Protein AF-A0A1X7JE06-F1 (afdb_monomer)

Organism: NCBI:txid1610489

Secondary structure (DSSP, 8-state):
---EEEEEEETTEEEEEEE-TT-S-EEEEEESSHHHHHHHHTTTSS-SS-SEEEEEE-TT--HHHHHHHHHHHHHTT--GGGEEEEEHHHHHHHHHTS--EEEE----PPPPPSSSPPPPP----EEEEETTTEEEEE-HHHHHHHHHHS--S--S---PPPPSS------THHHHHHHHHHHHHHHHHHHHHHHH--

Radius of gyration: 23.94 Å; Cα contacts (8 Å, |Δi|>4): 335; chains: 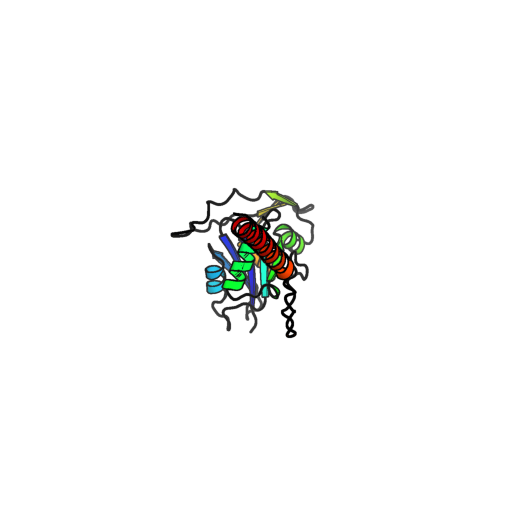1; bounding box: 38×41×89 Å

Solvent-accessible surface area (backbone atoms only — not comparable to full-atom values): 11202 Å² total; per-residue (Å²): 113,76,28,37,38,22,33,21,50,52,78,40,22,30,12,22,11,36,31,43,86,86,72,56,66,39,72,66,46,74,25,68,45,63,58,58,45,43,57,63,57,25,62,95,51,83,49,70,47,50,69,34,36,36,42,29,32,56,90,81,63,51,72,68,56,54,52,46,54,53,49,44,39,40,75,56,57,34,57,61,55,37,40,37,30,43,35,55,52,59,41,53,14,57,61,72,72,46,74,45,40,83,72,51,76,72,77,85,48,73,80,78,52,92,73,72,80,65,71,81,47,57,92,62,49,44,34,31,34,32,91,85,79,40,74,49,74,40,49,35,31,53,54,12,27,41,39,64,76,46,70,78,88,76,48,84,48,87,47,77,72,87,62,94,63,82,75,78,76,77,63,76,64,57,62,60,55,53,52,52,52,50,53,52,51,52,52,50,51,53,53,52,52,54,65,73,75,107

Nearest PDB structures (foldseek):
  3oby-assembly2_B  TM=6.243E-01  e=8.653E-01  Archaeoglobus fulgidus
  4cvn-assembly3_H  TM=4.860E-01  e=2.818E-01  Pyrococcus abyssi GE5
  6pza-assembly1_C  TM=4.025E-01  e=3.010E+00  Cricetus cricetus
  7dnz-assembly1_A  TM=3.007E-01  e=2.071E+00  Homo sapiens

Foldseek 3Di:
DAKEKEWEDDLQFTFIWIQAPVRAIDTQGTGRAPLVRLQSNCPPPPDSQHQAYEYEYAPPDDPVVVVVNLVRSVVSVYHNQRYFYHYLQRLVCLLVVFRKDFDDWDDRDDDADPDDDGPDRDWTWTWIQTPPPGIDTGTNNVSRRSCSVRPDPDGPDHDDDDDPDDDPPVPPPVPVVVVVVVVVVVVVCVVVVVVVVD

pLDDT: mean 84.38, std 13.88, range [49.19, 98.12]

Mean predicted aligned error: 11.31 Å

Structure (mmCIF, N/CA/C/O backbone):
data_AF-A0A1X7JE06-F1
#
_entry.id   AF-A0A1X7JE06-F1
#
loop_
_atom_site.group_PDB
_atom_site.id
_atom_site.type_symbol
_atom_site.label_atom_id
_atom_site.label_alt_id
_atom_site.l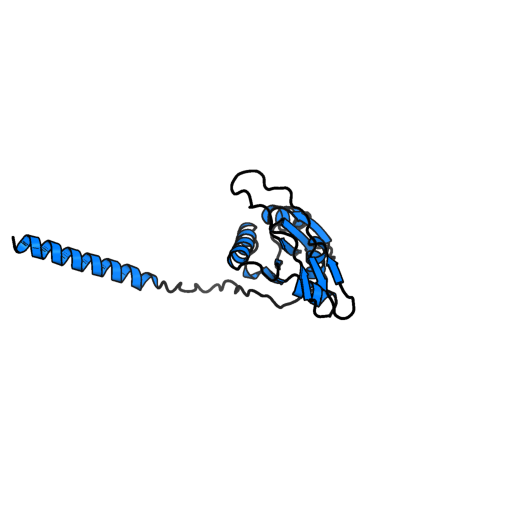abel_comp_id
_atom_site.label_asym_id
_atom_site.label_entity_id
_atom_site.label_seq_id
_atom_site.pdbx_PDB_ins_code
_atom_site.Cartn_x
_atom_site.Cartn_y
_atom_site.Cartn_z
_atom_site.occupancy
_atom_site.B_iso_or_equiv
_atom_site.auth_seq_id
_atom_site.auth_comp_id
_atom_site.auth_asym_id
_atom_site.auth_atom_id
_atom_site.pdbx_PDB_model_num
ATOM 1 N N . MET A 1 1 ? 16.851 -14.317 1.141 1.00 58.72 1 MET A N 1
ATOM 2 C CA . MET A 1 1 ? 15.526 -14.387 1.810 1.00 58.72 1 MET A CA 1
ATOM 3 C C . MET A 1 1 ? 14.544 -13.547 1.016 1.00 58.72 1 MET A C 1
ATOM 5 O O . MET A 1 1 ? 14.957 -12.557 0.429 1.00 58.72 1 MET A O 1
ATOM 9 N N . THR A 1 2 ? 13.282 -13.965 0.964 1.00 85.38 2 THR A N 1
ATOM 10 C CA . THR A 1 2 ? 12.225 -13.285 0.206 1.00 85.38 2 THR A CA 1
ATOM 11 C C . THR A 1 2 ? 11.589 -12.173 1.038 1.00 85.38 2 THR A C 1
ATOM 13 O O . THR A 1 2 ? 11.321 -12.402 2.218 1.00 85.38 2 THR A O 1
ATOM 16 N N . TRP A 1 3 ? 11.317 -11.006 0.452 1.00 94.75 3 TRP A N 1
ATOM 17 C CA . TRP A 1 3 ? 10.706 -9.869 1.159 1.00 94.75 3 TRP A CA 1
ATOM 18 C C . TRP A 1 3 ? 9.414 -9.406 0.480 1.00 94.75 3 TRP A C 1
ATOM 20 O O . TRP A 1 3 ? 9.216 -9.614 -0.719 1.00 94.75 3 TRP A O 1
ATOM 30 N N . THR A 1 4 ? 8.508 -8.808 1.257 1.00 96.38 4 THR A N 1
ATOM 31 C CA . THR A 1 4 ? 7.218 -8.291 0.771 1.00 96.38 4 THR A CA 1
ATOM 32 C C . THR A 1 4 ? 7.131 -6.787 0.986 1.00 96.38 4 THR A C 1
ATOM 34 O O . THR A 1 4 ? 7.514 -6.281 2.042 1.00 96.38 4 THR A O 1
ATOM 37 N N . LEU A 1 5 ? 6.602 -6.084 -0.013 1.00 97.75 5 LEU A N 1
ATOM 38 C CA . LEU A 1 5 ? 6.384 -4.640 0.003 1.00 97.75 5 LEU A CA 1
ATOM 39 C C . LEU A 1 5 ? 4.888 -4.334 0.130 1.00 97.75 5 LEU A C 1
ATOM 41 O O . LEU A 1 5 ? 4.086 -4.931 -0.580 1.00 97.75 5 LEU A O 1
ATOM 45 N N . ALA A 1 6 ? 4.510 -3.368 0.957 1.00 98.12 6 ALA A N 1
ATOM 46 C CA . ALA A 1 6 ? 3.183 -2.763 0.936 1.00 98.12 6 ALA A CA 1
ATOM 47 C C . ALA A 1 6 ? 3.295 -1.285 0.559 1.00 98.12 6 ALA A C 1
ATOM 49 O O . ALA A 1 6 ? 4.155 -0.572 1.077 1.00 98.12 6 ALA A O 1
ATOM 50 N N . LEU A 1 7 ? 2.431 -0.839 -0.350 1.00 97.75 7 LEU A N 1
ATOM 51 C CA . LEU A 1 7 ? 2.369 0.535 -0.834 1.00 97.75 7 LEU A CA 1
ATOM 52 C C . LEU A 1 7 ? 0.938 1.045 -0.767 1.00 97.75 7 LEU A C 1
ATOM 54 O O . LEU A 1 7 ? 0.083 0.548 -1.490 1.00 97.75 7 LEU A O 1
ATOM 58 N N . THR A 1 8 ? 0.704 2.078 0.027 1.00 95.69 8 THR A N 1
ATOM 59 C CA . THR A 1 8 ? -0.543 2.840 0.014 1.00 95.69 8 THR A CA 1
ATOM 60 C C . THR A 1 8 ? -0.414 3.981 -0.975 1.00 95.69 8 THR A C 1
ATOM 62 O O . THR A 1 8 ? 0.292 4.954 -0.710 1.00 95.69 8 THR A O 1
ATOM 65 N N . ALA A 1 9 ? -1.056 3.840 -2.129 1.00 91.56 9 ALA A N 1
ATOM 66 C CA . ALA A 1 9 ? -1.030 4.808 -3.208 1.00 91.56 9 ALA A CA 1
ATOM 67 C C . ALA A 1 9 ? -2.068 5.907 -2.973 1.00 91.56 9 ALA A C 1
ATOM 69 O O . ALA A 1 9 ? -3.265 5.633 -2.902 1.00 91.56 9 ALA A O 1
ATOM 70 N N . THR A 1 10 ? -1.601 7.151 -2.914 1.00 86.25 10 THR A N 1
ATOM 71 C CA . THR A 1 10 ? -2.449 8.340 -2.942 1.00 86.25 10 THR A CA 1
ATOM 72 C C . THR A 1 10 ? -2.041 9.242 -4.102 1.00 86.25 10 THR A C 1
ATOM 74 O O . THR A 1 10 ? -0.921 9.135 -4.626 1.00 86.25 10 THR A O 1
ATOM 77 N N . PRO A 1 11 ? -2.902 10.193 -4.485 1.00 77.38 11 PRO A N 1
ATOM 78 C CA . PRO A 1 11 ? -2.542 11.197 -5.475 1.00 77.38 11 PRO A CA 1
ATOM 79 C C . PRO A 1 11 ? -1.286 12.017 -5.085 1.00 77.38 11 PRO A C 1
ATOM 81 O O . PRO A 1 11 ? -0.594 12.544 -5.956 1.00 77.38 11 PRO A O 1
ATOM 84 N N . LEU A 1 12 ? -0.970 12.113 -3.785 1.00 81.44 12 LEU A N 1
ATOM 85 C CA . LEU A 1 12 ? 0.133 12.907 -3.224 1.00 81.44 12 LEU A CA 1
ATOM 86 C C . LEU A 1 12 ? 1.432 12.123 -2.997 1.00 81.44 12 LEU A C 1
ATOM 88 O O . LEU A 1 12 ? 2.459 12.727 -2.683 1.00 81.44 12 LEU A O 1
ATOM 92 N N . GLY A 1 13 ? 1.407 10.799 -3.126 1.00 88.31 13 GLY A N 1
ATOM 93 C CA . GLY A 1 13 ? 2.577 9.960 -2.907 1.00 88.31 13 GLY A CA 1
ATOM 94 C C . GLY A 1 13 ? 2.219 8.530 -2.528 1.00 88.31 13 GLY A C 1
ATOM 95 O O . GLY A 1 13 ? 1.101 8.065 -2.721 1.00 88.31 13 GLY A O 1
ATOM 96 N N . LEU A 1 14 ? 3.206 7.812 -2.006 1.00 92.69 14 LEU A N 1
ATOM 97 C CA . LEU A 1 14 ? 3.088 6.421 -1.606 1.00 92.69 14 LEU A CA 1
ATOM 98 C C . LEU A 1 14 ? 3.592 6.245 -0.181 1.00 92.69 14 LEU A C 1
ATOM 100 O O . LEU A 1 14 ? 4.780 6.442 0.079 1.00 92.69 14 LEU A O 1
ATOM 104 N N . GLY A 1 15 ? 2.705 5.835 0.722 1.00 96.00 15 GLY A N 1
ATOM 105 C CA . GLY A 1 15 ? 3.111 5.304 2.019 1.00 96.00 15 GLY A CA 1
ATOM 106 C C . GLY A 1 15 ? 3.657 3.899 1.837 1.00 96.00 15 GLY A C 1
ATOM 107 O O . GLY A 1 15 ? 3.044 3.103 1.134 1.00 96.00 15 GLY A O 1
ATOM 108 N N . ALA A 1 16 ? 4.806 3.595 2.424 1.00 97.56 16 ALA A N 1
ATOM 109 C CA . ALA A 1 16 ? 5.483 2.332 2.194 1.00 97.56 16 ALA A CA 1
ATOM 110 C C . ALA A 1 16 ? 5.889 1.651 3.500 1.00 97.56 16 ALA A C 1
ATOM 112 O O . ALA A 1 16 ? 6.371 2.283 4.447 1.00 97.56 16 ALA A O 1
ATOM 113 N N . ALA A 1 17 ? 5.710 0.337 3.506 1.00 98.00 17 ALA A N 1
ATOM 114 C CA . ALA A 1 17 ? 6.174 -0.557 4.548 1.00 98.00 17 ALA A CA 1
ATOM 115 C C . ALA A 1 17 ? 6.707 -1.843 3.918 1.00 98.00 17 ALA A C 1
ATOM 117 O O . ALA A 1 17 ? 6.31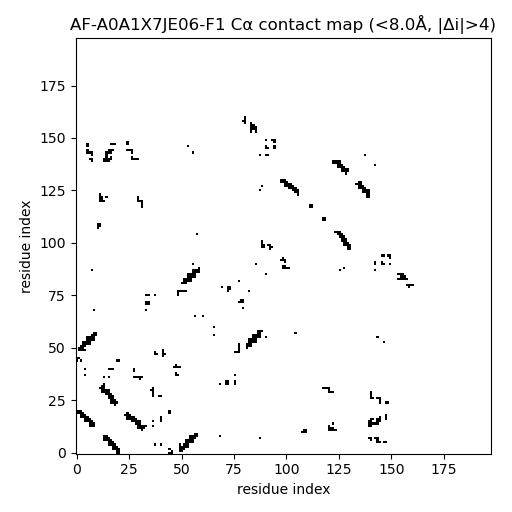1 -2.218 2.810 1.00 98.00 17 ALA A O 1
ATOM 118 N N . LYS A 1 18 ? 7.591 -2.542 4.622 1.00 97.19 18 LYS A N 1
ATOM 119 C CA . LYS A 1 18 ? 8.126 -3.827 4.175 1.00 97.19 18 LYS A CA 1
ATOM 120 C C . LYS A 1 18 ? 8.145 -4.851 5.292 1.00 97.19 18 LYS A C 1
ATOM 122 O O . LYS A 1 18 ? 8.187 -4.503 6.465 1.00 97.19 18 LYS A O 1
ATOM 127 N N . ILE A 1 19 ? 8.181 -6.118 4.904 1.00 96.31 19 ILE A N 1
ATOM 128 C CA . ILE A 1 19 ? 8.537 -7.236 5.773 1.00 96.31 19 ILE A CA 1
ATOM 129 C C . ILE A 1 19 ? 9.642 -8.029 5.072 1.00 96.31 19 ILE A C 1
ATOM 131 O O . ILE A 1 19 ? 9.426 -8.641 4.023 1.00 96.31 19 ILE A O 1
ATOM 135 N N . GLY A 1 20 ? 10.851 -7.924 5.618 1.00 92.25 20 GLY A N 1
ATOM 136 C CA . GLY A 1 20 ? 12.064 -8.546 5.091 1.00 92.25 20 GLY A CA 1
ATOM 137 C C . GLY A 1 20 ? 12.530 -9.738 5.920 1.00 92.25 20 GLY A C 1
ATOM 138 O O . GLY A 1 20 ? 11.752 -10.360 6.646 1.00 92.25 20 GLY A O 1
ATOM 139 N N . ALA A 1 21 ? 13.832 -10.017 5.865 1.00 83.50 21 ALA A N 1
ATOM 140 C CA . ALA A 1 21 ? 14.476 -11.117 6.594 1.00 83.50 21 ALA A CA 1
ATOM 141 C C . ALA A 1 21 ? 14.217 -11.120 8.116 1.00 83.50 21 ALA A C 1
ATOM 143 O O . ALA A 1 21 ? 14.174 -12.182 8.737 1.00 83.50 21 ALA A O 1
ATOM 144 N N . ALA A 1 22 ? 14.030 -9.941 8.717 1.00 82.38 22 ALA A N 1
ATOM 145 C CA . ALA A 1 22 ? 13.738 -9.799 10.142 1.00 82.38 22 ALA A CA 1
ATOM 146 C C . ALA A 1 22 ? 12.351 -10.338 10.541 1.00 82.38 22 ALA A C 1
ATOM 148 O O . ALA A 1 22 ? 12.106 -10.558 11.725 1.00 82.38 22 ALA A O 1
ATOM 149 N N . GLY A 1 23 ? 11.441 -10.533 9.579 1.00 88.88 23 GLY A N 1
ATOM 150 C CA . GLY A 1 23 ? 10.092 -11.055 9.814 1.00 88.88 23 GLY A CA 1
ATOM 151 C C . GLY A 1 23 ? 9.125 -10.082 10.498 1.00 88.88 23 GLY A C 1
ATOM 152 O O . GLY A 1 23 ? 7.973 -10.439 10.718 1.00 88.88 23 GLY A O 1
ATOM 153 N N . THR A 1 24 ? 9.560 -8.859 10.804 1.00 93.25 24 THR A N 1
ATOM 154 C CA . THR A 1 24 ? 8.725 -7.818 11.415 1.00 93.25 24 THR A CA 1
ATOM 155 C C . THR A 1 24 ? 8.401 -6.742 10.378 1.00 93.25 24 THR A C 1
ATOM 157 O O . THR A 1 24 ? 9.332 -6.238 9.746 1.00 93.25 24 THR A O 1
ATOM 160 N N . PRO A 1 25 ? 7.121 -6.365 10.198 1.00 96.25 25 PRO A N 1
ATOM 161 C CA . PRO A 1 25 ? 6.750 -5.227 9.366 1.00 96.25 25 PRO A CA 1
ATOM 162 C C . PRO A 1 25 ? 7.347 -3.911 9.872 1.00 96.25 25 PRO A C 1
ATOM 164 O O . PRO A 1 25 ? 7.184 -3.551 11.041 1.00 96.25 25 PRO A O 1
ATOM 167 N N . GLU A 1 26 ? 7.983 -3.155 8.983 1.00 96.50 26 GLU A N 1
ATOM 168 C CA . GLU A 1 26 ? 8.551 -1.841 9.281 1.00 96.50 26 GLU A CA 1
ATOM 169 C C . GLU A 1 26 ? 8.156 -0.798 8.236 1.00 96.50 26 GLU A C 1
ATOM 171 O O . GLU A 1 26 ? 8.014 -1.095 7.049 1.00 96.50 26 GLU A O 1
ATOM 176 N N . ILE A 1 27 ? 7.968 0.440 8.692 1.00 97.44 27 ILE A N 1
ATOM 177 C CA . ILE A 1 27 ? 7.678 1.581 7.825 1.00 97.44 27 ILE A CA 1
ATOM 178 C C . ILE A 1 27 ? 8.977 2.028 7.166 1.00 97.44 27 ILE A C 1
ATOM 180 O O . ILE A 1 27 ? 9.966 2.287 7.849 1.00 97.44 27 ILE A O 1
ATOM 184 N N . THR A 1 28 ? 8.955 2.167 5.844 1.00 95.81 28 THR A N 1
ATOM 185 C CA . THR A 1 28 ? 10.121 2.614 5.071 1.00 95.81 28 THR A CA 1
ATOM 186 C C . THR A 1 28 ? 10.040 4.096 4.721 1.00 95.81 28 THR A C 1
ATOM 188 O O . THR A 1 28 ? 11.073 4.749 4.587 1.00 95.81 28 THR A O 1
ATOM 191 N N . GLY A 1 29 ? 8.832 4.660 4.625 1.00 95.31 29 GLY A N 1
ATOM 192 C CA . GLY A 1 29 ? 8.623 6.101 4.493 1.00 95.31 29 GLY A CA 1
ATOM 193 C C . GLY A 1 29 ? 7.460 6.476 3.579 1.00 95.31 29 GLY A C 1
ATOM 194 O O . GLY A 1 29 ? 6.633 5.641 3.221 1.00 95.31 29 GLY A O 1
ATOM 195 N N . PHE A 1 30 ? 7.410 7.756 3.208 1.00 94.44 30 PHE A N 1
ATOM 196 C CA . PHE A 1 30 ? 6.443 8.310 2.261 1.00 94.44 30 PHE A CA 1
ATOM 197 C C . PHE A 1 30 ? 7.186 8.867 1.041 1.00 94.44 30 PHE A C 1
ATOM 199 O O . PHE A 1 30 ? 8.122 9.658 1.182 1.00 94.44 30 PHE A O 1
ATOM 206 N N . PHE A 1 31 ?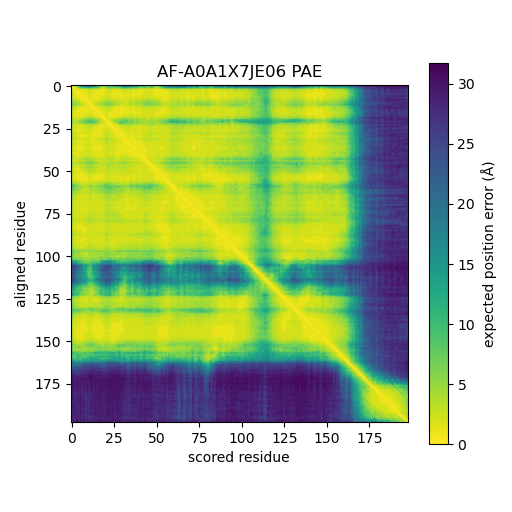 6.812 8.427 -0.159 1.00 92.75 31 PHE A N 1
ATOM 207 C CA . PHE A 1 31 ? 7.605 8.630 -1.372 1.00 92.75 31 PHE A CA 1
ATOM 208 C C . PHE A 1 31 ? 6.788 9.243 -2.511 1.00 92.75 31 PHE A C 1
ATOM 210 O O . PHE A 1 31 ? 5.607 8.950 -2.636 1.00 92.75 31 PHE A O 1
ATOM 217 N N . PRO A 1 32 ? 7.400 10.044 -3.399 1.00 88.81 32 PRO A N 1
ATOM 218 C CA . PRO A 1 32 ? 6.686 10.625 -4.537 1.00 88.81 32 PRO A CA 1
ATOM 219 C C . PRO A 1 32 ? 6.427 9.613 -5.668 1.00 88.81 32 PRO A C 1
ATOM 221 O O . PRO A 1 32 ? 5.553 9.824 -6.505 1.00 88.81 32 PRO A O 1
ATOM 224 N N . GLU A 1 33 ? 7.214 8.533 -5.741 1.00 90.12 33 GLU A N 1
ATOM 225 C CA . GLU A 1 33 ? 7.241 7.619 -6.887 1.00 90.12 33 GLU A CA 1
ATOM 226 C C . GLU A 1 33 ? 7.530 6.177 -6.462 1.00 90.12 33 GLU A C 1
ATOM 228 O O . GLU A 1 33 ? 8.275 5.933 -5.505 1.00 90.12 33 GLU A O 1
ATOM 233 N N . VAL A 1 34 ? 6.986 5.222 -7.226 1.00 92.56 34 VAL A N 1
ATOM 234 C CA . VAL A 1 34 ? 7.132 3.779 -6.982 1.00 92.56 34 VAL A CA 1
ATOM 235 C C . VAL A 1 34 ? 8.600 3.353 -7.042 1.00 92.56 34 VAL A C 1
ATOM 237 O O . VAL A 1 34 ? 9.051 2.654 -6.140 1.00 92.56 34 VAL A O 1
ATOM 240 N N . ASP A 1 35 ? 9.380 3.814 -8.030 1.00 91.88 35 ASP A N 1
ATOM 241 C CA . ASP A 1 35 ? 10.813 3.471 -8.136 1.00 91.88 35 ASP A CA 1
ATOM 242 C C . ASP A 1 35 ? 11.590 3.838 -6.865 1.00 91.88 35 ASP A C 1
ATOM 244 O O . ASP A 1 35 ? 12.383 3.035 -6.361 1.00 91.88 35 ASP A O 1
ATOM 248 N N . ARG A 1 36 ? 11.342 5.038 -6.321 1.00 92.06 36 ARG A N 1
ATOM 249 C CA . ARG A 1 36 ? 12.000 5.507 -5.098 1.00 92.06 36 ARG A CA 1
ATOM 250 C C . ARG A 1 36 ? 11.546 4.696 -3.885 1.00 92.06 36 ARG A C 1
ATOM 252 O O . ARG A 1 36 ? 12.406 4.320 -3.089 1.00 92.06 36 ARG A O 1
ATOM 259 N N . ALA A 1 37 ? 10.252 4.391 -3.778 1.00 95.19 37 ALA A N 1
ATOM 260 C CA . ALA A 1 37 ? 9.717 3.553 -2.708 1.00 95.19 37 ALA A CA 1
ATOM 261 C C . ALA A 1 37 ? 10.327 2.144 -2.723 1.00 95.19 37 ALA A C 1
ATOM 263 O O . ALA A 1 37 ? 10.799 1.668 -1.692 1.00 95.19 37 ALA A O 1
ATOM 264 N N . VAL A 1 38 ? 10.390 1.503 -3.895 1.00 95.50 38 VAL A N 1
ATOM 265 C CA . VAL A 1 38 ? 10.990 0.171 -4.074 1.00 95.50 38 VAL A CA 1
ATOM 266 C C . VAL A 1 38 ? 12.485 0.208 -3.773 1.00 95.50 38 VAL A C 1
ATOM 268 O O . VAL A 1 38 ? 12.973 -0.625 -3.015 1.00 95.50 38 VAL A O 1
ATOM 271 N N . ARG A 1 39 ? 13.219 1.190 -4.318 1.00 94.00 39 ARG A N 1
ATOM 272 C CA . ARG A 1 39 ? 14.669 1.323 -4.103 1.00 94.00 39 ARG A CA 1
ATOM 273 C C . ARG A 1 39 ? 15.012 1.429 -2.619 1.00 94.00 39 ARG A C 1
ATOM 275 O 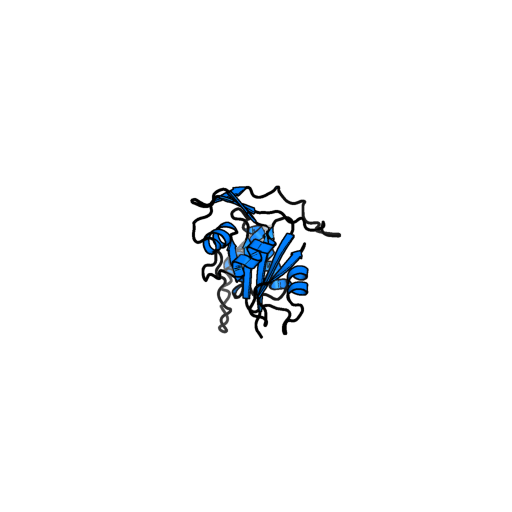O . ARG A 1 39 ? 15.851 0.666 -2.156 1.00 94.00 39 ARG A O 1
ATOM 282 N N . LEU A 1 40 ? 14.365 2.342 -1.898 1.00 94.94 40 LEU A N 1
ATOM 283 C CA . LEU A 1 40 ? 14.664 2.579 -0.484 1.00 94.94 40 LEU A CA 1
ATOM 284 C C . LEU A 1 40 ? 14.155 1.438 0.404 1.00 94.94 40 LEU A C 1
ATOM 286 O O . LEU A 1 40 ? 14.841 1.036 1.333 1.00 94.94 40 LEU A O 1
ATOM 290 N N . SER A 1 41 ? 13.009 0.836 0.076 1.00 95.88 41 SER A N 1
ATOM 291 C CA . SER A 1 41 ? 12.513 -0.327 0.826 1.00 95.88 41 SER A CA 1
ATOM 292 C C . SER A 1 41 ? 13.392 -1.568 0.630 1.00 95.88 41 SER A C 1
ATOM 294 O O . SER A 1 41 ? 13.529 -2.381 1.538 1.00 95.88 41 SER A O 1
ATOM 296 N N . SER A 1 42 ? 14.047 -1.716 -0.523 1.00 94.38 42 SER A N 1
ATOM 297 C CA . SER A 1 42 ? 14.940 -2.855 -0.769 1.00 94.38 42 SER A CA 1
ATOM 298 C C . SER A 1 42 ? 16.266 -2.804 0.001 1.00 94.38 42 SER A C 1
ATOM 300 O O . SER A 1 42 ? 17.026 -3.769 -0.039 1.00 94.38 42 SER A O 1
ATOM 302 N N . GLU A 1 43 ? 16.576 -1.704 0.697 1.00 92.19 43 GLU A N 1
ATOM 303 C CA . GLU A 1 43 ? 17.814 -1.598 1.472 1.00 92.19 43 GLU A CA 1
ATOM 304 C C . GLU A 1 43 ? 17.898 -2.703 2.537 1.00 92.19 43 GLU A C 1
ATOM 306 O O . GLU A 1 43 ? 16.971 -2.917 3.320 1.00 92.19 43 GLU A O 1
ATOM 311 N N . GLY A 1 44 ? 19.020 -3.429 2.545 1.00 88.12 44 GLY A N 1
ATOM 312 C CA . GLY A 1 44 ? 19.249 -4.575 3.431 1.00 88.12 44 GLY A CA 1
ATOM 313 C C . GLY A 1 44 ? 18.706 -5.915 2.920 1.00 88.12 44 GLY A C 1
ATOM 314 O O . GLY A 1 44 ? 18.999 -6.940 3.533 1.00 88.12 44 GLY A O 1
ATOM 315 N N . GLU A 1 45 ? 17.977 -5.939 1.801 1.00 91.56 45 GLU A N 1
ATOM 316 C CA . GLU A 1 45 ? 17.479 -7.172 1.185 1.00 91.56 45 GLU A CA 1
ATOM 317 C C . GLU A 1 45 ? 18.439 -7.716 0.118 1.00 91.56 45 GLU A C 1
ATOM 319 O O . GLU A 1 45 ? 19.243 -6.996 -0.472 1.00 91.56 45 GLU A O 1
ATOM 324 N N . GLU A 1 46 ? 18.336 -9.017 -0.156 1.00 87.56 46 GLU A N 1
ATOM 325 C CA . GLU A 1 46 ? 19.181 -9.705 -1.141 1.00 87.56 46 GLU A CA 1
ATOM 326 C C . GLU A 1 46 ? 18.863 -9.287 -2.586 1.00 87.56 46 GLU A C 1
ATOM 328 O O . GLU A 1 46 ? 19.763 -9.156 -3.414 1.00 87.56 46 GLU A O 1
ATOM 333 N N . ASN A 1 47 ? 17.581 -9.049 -2.880 1.00 88.56 47 ASN A N 1
ATOM 334 C CA . ASN A 1 47 ? 17.095 -8.665 -4.200 1.00 88.56 47 ASN A CA 1
ATOM 335 C C . ASN A 1 47 ? 16.356 -7.331 -4.138 1.00 88.56 47 ASN A C 1
ATOM 337 O O . ASN A 1 47 ? 15.550 -7.091 -3.240 1.00 88.56 47 ASN A O 1
ATOM 341 N N . ARG A 1 48 ? 16.554 -6.497 -5.166 1.00 89.12 48 ARG A N 1
ATOM 342 C CA . ARG A 1 48 ? 15.828 -5.227 -5.302 1.00 89.12 48 ARG A CA 1
ATOM 343 C C . ARG A 1 48 ? 14.323 -5.420 -5.499 1.00 89.12 48 ARG A C 1
ATOM 345 O O . ARG A 1 48 ? 13.549 -4.570 -5.079 1.00 89.12 48 ARG A O 1
ATOM 352 N N . ALA A 1 49 ? 13.915 -6.489 -6.176 1.00 90.62 49 ALA A N 1
ATOM 353 C CA . ALA A 1 49 ? 12.508 -6.780 -6.405 1.00 90.62 49 ALA A CA 1
ATOM 354 C C . ALA A 1 49 ? 11.948 -7.613 -5.239 1.00 90.62 49 ALA A C 1
ATOM 356 O O . ALA A 1 49 ? 12.553 -8.639 -4.913 1.00 90.62 49 ALA A O 1
ATOM 357 N N . PRO A 1 50 ? 10.819 -7.210 -4.629 1.00 93.25 50 PRO A N 1
ATOM 358 C CA . PRO A 1 50 ? 10.121 -8.038 -3.658 1.00 93.25 50 PRO A CA 1
ATOM 359 C C . PRO A 1 50 ? 9.494 -9.264 -4.326 1.00 93.25 50 PRO A C 1
ATOM 361 O O . PRO A 1 50 ? 9.133 -9.254 -5.508 1.00 93.25 50 PRO A O 1
ATOM 364 N N . ASP A 1 51 ? 9.290 -10.316 -3.542 1.00 92.44 51 ASP A N 1
ATOM 365 C CA . ASP A 1 51 ? 8.614 -11.529 -4.003 1.00 92.44 51 ASP A CA 1
ATOM 366 C C . ASP A 1 51 ? 7.104 -11.364 -4.090 1.00 92.44 51 ASP A C 1
ATOM 368 O O . ASP A 1 51 ? 6.453 -12.030 -4.898 1.00 92.44 51 ASP A O 1
ATOM 372 N N . ARG A 1 52 ? 6.560 -10.451 -3.285 1.00 93.56 52 ARG A N 1
ATOM 373 C CA . ARG A 1 52 ? 5.156 -10.058 -3.291 1.00 93.56 52 ARG A CA 1
ATOM 374 C C . ARG A 1 52 ? 5.039 -8.567 -3.015 1.00 93.56 52 ARG A C 1
ATOM 376 O O . ARG A 1 52 ? 5.789 -8.013 -2.212 1.00 93.56 52 ARG A O 1
ATOM 383 N N . ALA A 1 53 ? 4.071 -7.927 -3.651 1.00 96.31 53 ALA A N 1
ATOM 384 C CA . ALA A 1 53 ? 3.692 -6.560 -3.340 1.00 96.31 53 ALA A CA 1
ATOM 385 C C . ALA A 1 53 ? 2.200 -6.479 -3.016 1.00 96.31 53 ALA A C 1
ATOM 387 O O . ALA A 1 53 ? 1.385 -7.166 -3.630 1.00 96.31 53 ALA A O 1
ATOM 388 N N . VAL A 1 54 ? 1.843 -5.626 -2.065 1.00 97.81 54 VAL A N 1
ATOM 389 C CA . VAL A 1 54 ? 0.465 -5.241 -1.767 1.00 97.81 54 VAL A CA 1
ATOM 390 C C . VAL A 1 54 ? 0.315 -3.776 -2.153 1.00 97.81 54 VAL A C 1
ATOM 392 O O . VAL A 1 54 ? 0.956 -2.912 -1.563 1.00 97.81 54 VAL A O 1
ATOM 395 N N . LEU A 1 55 ? -0.499 -3.496 -3.164 1.00 97.44 55 LEU A N 1
ATOM 396 C CA . LEU A 1 55 ? -0.884 -2.148 -3.559 1.00 97.44 55 LEU A CA 1
ATOM 397 C C . LEU A 1 55 ? -2.228 -1.821 -2.900 1.00 97.44 55 LEU A C 1
ATOM 399 O O . LEU A 1 55 ? -3.256 -2.392 -3.264 1.00 97.44 55 LEU A O 1
ATOM 403 N N . ILE A 1 56 ? -2.206 -0.920 -1.927 1.00 96.69 56 ILE A N 1
ATOM 404 C CA . ILE A 1 56 ? -3.388 -0.373 -1.273 1.00 96.69 56 ILE A CA 1
ATOM 405 C C . ILE A 1 56 ? -3.800 0.889 -2.030 1.00 96.69 56 ILE A C 1
ATOM 407 O O . ILE A 1 56 ? -2.973 1.773 -2.256 1.00 96.69 56 ILE A O 1
ATOM 411 N N . VAL A 1 57 ? -5.058 0.957 -2.449 1.00 93.19 57 VAL A N 1
ATOM 412 C CA . VAL A 1 57 ? -5.614 2.084 -3.203 1.00 93.19 57 VAL A CA 1
ATOM 413 C C . VAL A 1 57 ? -6.805 2.708 -2.489 1.00 93.19 57 VAL A C 1
ATOM 415 O O . VAL A 1 57 ? -7.487 2.065 -1.688 1.00 93.19 57 VAL A O 1
ATOM 418 N N . GLU A 1 58 ? -7.082 3.959 -2.835 1.00 89.94 58 GLU A N 1
ATOM 419 C CA . GLU A 1 58 ? -8.317 4.626 -2.441 1.00 89.94 58 GLU A CA 1
ATOM 420 C C . GLU A 1 58 ? -9.532 3.932 -3.075 1.00 89.94 58 GLU A C 1
ATOM 422 O O . GLU A 1 58 ? -9.465 3.387 -4.182 1.00 89.94 58 GLU A O 1
ATOM 427 N N . THR A 1 59 ? -10.655 3.928 -2.359 1.00 84.06 59 THR A N 1
ATOM 428 C CA . THR A 1 59 ? -11.877 3.198 -2.745 1.00 84.06 59 THR A CA 1
ATOM 429 C C . THR A 1 59 ? -12.471 3.715 -4.061 1.00 84.06 59 THR A C 1
ATOM 431 O O . THR A 1 59 ? -13.089 2.959 -4.809 1.00 84.06 59 THR A O 1
ATOM 434 N N . ASP A 1 60 ? -12.276 4.995 -4.362 1.00 81.75 60 ASP A N 1
ATOM 435 C CA . ASP A 1 60 ? -12.767 5.698 -5.546 1.00 81.75 60 ASP A CA 1
ATOM 436 C C . ASP A 1 60 ? -11.678 5.950 -6.607 1.00 81.75 60 ASP A C 1
ATOM 438 O O . ASP A 1 60 ? -11.916 6.682 -7.576 1.00 81.75 60 ASP A O 1
ATOM 442 N N . LEU A 1 61 ? -10.513 5.296 -6.481 1.00 83.56 61 LEU A N 1
ATOM 443 C CA . LEU A 1 61 ? -9.424 5.407 -7.450 1.00 83.56 61 LEU A CA 1
ATOM 444 C C . LEU A 1 61 ? -9.912 5.053 -8.862 1.00 83.56 61 LEU A C 1
ATOM 446 O O . LEU A 1 61 ? -10.511 3.996 -9.107 1.00 83.56 61 LEU A O 1
ATOM 450 N N . LYS A 1 62 ? -9.615 5.908 -9.846 1.00 83.75 62 LYS A N 1
ATOM 451 C CA . LYS A 1 62 ? -10.097 5.680 -11.210 1.00 83.75 62 LYS A CA 1
ATOM 452 C C . LYS A 1 62 ? -9.339 4.505 -11.844 1.00 83.75 62 LYS A C 1
ATOM 454 O O . LYS A 1 62 ? -8.124 4.377 -11.681 1.00 83.75 62 LYS A O 1
ATOM 459 N N . PRO A 1 63 ? -9.984 3.698 -12.711 1.00 85.62 63 PRO A N 1
ATOM 460 C CA . PRO A 1 63 ? -9.335 2.540 -13.337 1.00 85.62 63 PRO A CA 1
ATOM 461 C C . PRO A 1 63 ? -8.057 2.857 -14.127 1.00 85.62 63 PRO A C 1
ATOM 463 O O . PRO A 1 63 ? -7.188 2.000 -14.279 1.00 85.62 63 PRO A O 1
ATOM 466 N N . HIS A 1 64 ? -7.940 4.071 -14.674 1.00 83.94 64 HIS A N 1
ATOM 467 C CA . HIS A 1 64 ? -6.739 4.489 -15.396 1.00 83.94 64 HIS A CA 1
ATOM 468 C C . HIS A 1 64 ? -5.552 4.754 -14.457 1.00 83.94 64 HIS A C 1
ATOM 470 O O . HIS A 1 64 ? -4.420 4.464 -14.832 1.00 83.94 64 HIS A O 1
ATOM 476 N N . GLU A 1 65 ? -5.807 5.240 -13.241 1.00 84.19 65 GLU A N 1
ATOM 477 C CA . GLU A 1 65 ? -4.790 5.475 -12.210 1.00 84.19 65 GLU A CA 1
ATOM 478 C C . GLU A 1 65 ? -4.308 4.143 -11.639 1.00 84.19 65 GLU A C 1
ATOM 480 O O . GLU A 1 65 ? -3.109 3.918 -11.518 1.00 84.19 65 GLU A O 1
ATOM 485 N N . LEU A 1 66 ? -5.220 3.193 -11.413 1.00 88.88 66 LEU A N 1
ATOM 486 C CA . LEU A 1 66 ? -4.843 1.831 -11.031 1.00 88.88 66 LEU A CA 1
ATOM 487 C C . LEU A 1 66 ? -3.923 1.184 -12.077 1.00 88.88 66 LEU A C 1
ATOM 489 O O . LEU A 1 66 ? -2.873 0.642 -11.735 1.00 88.88 66 LEU A O 1
ATOM 493 N N . LYS A 1 67 ? -4.276 1.278 -13.367 1.00 89.44 67 LYS A N 1
ATOM 494 C CA . LYS A 1 67 ? -3.414 0.794 -14.462 1.00 89.44 67 LYS A CA 1
ATOM 495 C C . LYS A 1 67 ? -2.051 1.478 -14.465 1.00 89.44 67 LYS A C 1
ATOM 497 O O . LYS A 1 67 ? -1.056 0.822 -14.761 1.00 89.44 67 LYS A O 1
ATOM 502 N N . TRP A 1 68 ? -2.011 2.769 -14.144 1.00 90.12 68 TRP A N 1
ATOM 503 C CA . TRP A 1 68 ? -0.770 3.519 -14.021 1.00 90.12 68 TRP A CA 1
ATOM 504 C C . TRP A 1 68 ? 0.112 2.962 -12.897 1.00 90.12 68 TRP A C 1
ATOM 506 O O . TRP A 1 68 ? 1.244 2.574 -13.172 1.00 90.12 68 TRP A O 1
ATOM 516 N N . TYR A 1 69 ? -0.401 2.824 -11.669 1.00 91.31 69 TYR A N 1
ATOM 517 C CA . TYR A 1 69 ? 0.374 2.266 -10.549 1.00 91.31 69 TYR A CA 1
ATOM 518 C C . TYR A 1 69 ? 0.846 0.832 -10.812 1.00 91.31 69 TYR A C 1
ATOM 520 O O . TYR A 1 69 ? 1.995 0.501 -10.524 1.00 91.31 69 TYR A O 1
ATOM 528 N N . LEU A 1 70 ? -0.000 -0.011 -11.410 1.00 92.69 70 LEU A N 1
ATOM 529 C CA . LEU A 1 70 ? 0.398 -1.360 -11.819 1.00 92.69 70 LEU A CA 1
ATOM 530 C C . LEU A 1 70 ? 1.513 -1.332 -12.877 1.00 92.69 70 LEU A C 1
ATOM 532 O O . LEU A 1 70 ? 2.444 -2.130 -12.807 1.00 92.69 70 LEU A O 1
ATOM 536 N N . GLY A 1 71 ? 1.452 -0.400 -13.832 1.00 91.50 71 GLY A N 1
ATOM 537 C CA . GLY A 1 71 ? 2.514 -0.186 -14.816 1.00 91.50 71 GLY A CA 1
ATOM 538 C C . GLY A 1 71 ? 3.834 0.245 -14.173 1.00 91.50 71 GLY A C 1
ATOM 539 O O . GLY A 1 71 ? 4.879 -0.321 -14.483 1.00 91.50 71 GLY A O 1
ATOM 540 N N . GLU A 1 72 ? 3.784 1.186 -13.232 1.00 92.69 72 GLU A N 1
ATOM 541 C CA . GLU A 1 72 ? 4.954 1.652 -12.477 1.00 92.69 72 GLU A CA 1
ATOM 542 C C . GLU A 1 72 ? 5.597 0.523 -11.656 1.00 92.69 72 GLU A C 1
ATOM 544 O O . GLU A 1 72 ? 6.821 0.407 -11.617 1.00 92.69 72 GLU A O 1
ATOM 549 N N . LEU A 1 73 ? 4.788 -0.354 -11.050 1.00 93.88 73 LEU A N 1
ATOM 550 C CA . LEU A 1 73 ? 5.275 -1.543 -10.340 1.00 93.88 73 LEU A CA 1
ATOM 551 C C . LEU A 1 73 ? 6.005 -2.512 -11.275 1.00 93.88 73 LEU A C 1
ATOM 553 O O . LEU A 1 73 ? 7.089 -2.988 -10.938 1.00 93.88 73 LEU A O 1
ATOM 557 N N . ILE A 1 74 ? 5.462 -2.751 -12.470 1.00 93.25 74 ILE A N 1
ATOM 558 C CA . ILE A 1 74 ? 6.103 -3.597 -13.486 1.00 93.25 74 ILE A CA 1
ATOM 559 C C . ILE A 1 74 ? 7.440 -2.992 -13.928 1.00 93.25 74 ILE A C 1
ATOM 561 O O . ILE A 1 74 ? 8.436 -3.711 -14.006 1.00 93.25 74 ILE A O 1
ATOM 565 N N . ILE A 1 75 ? 7.488 -1.678 -14.167 1.00 90.94 75 ILE A N 1
ATOM 566 C CA . ILE A 1 75 ? 8.727 -0.961 -14.514 1.00 90.94 75 ILE A CA 1
ATOM 567 C C . ILE A 1 75 ? 9.753 -1.061 -13.376 1.00 90.94 75 ILE A C 1
ATOM 569 O O . ILE A 1 75 ? 10.941 -1.249 -13.637 1.00 90.94 75 ILE A O 1
ATOM 573 N N . ALA A 1 76 ? 9.303 -1.011 -12.119 1.00 89.88 76 ALA A N 1
ATOM 574 C CA . ALA A 1 76 ? 10.144 -1.207 -10.939 1.00 89.88 76 ALA A CA 1
ATOM 575 C C . ALA A 1 76 ? 10.585 -2.672 -10.719 1.00 89.88 76 ALA A C 1
ATOM 577 O O . ALA A 1 76 ? 11.303 -2.959 -9.759 1.00 89.88 76 ALA A O 1
ATOM 578 N N . GLY A 1 77 ? 10.197 -3.594 -11.606 1.00 90.81 77 GLY A N 1
ATOM 579 C CA . GLY A 1 77 ? 10.604 -4.997 -11.578 1.00 90.81 77 GLY A CA 1
ATOM 580 C C . GLY A 1 77 ? 9.675 -5.915 -10.785 1.00 90.81 77 GLY A C 1
ATOM 581 O O . GLY A 1 77 ? 10.078 -7.032 -10.471 1.00 90.81 77 GLY A O 1
ATOM 582 N N . ILE A 1 78 ? 8.452 -5.474 -10.466 1.00 93.94 78 ILE A N 1
ATOM 583 C CA . ILE A 1 78 ? 7.438 -6.254 -9.744 1.00 93.94 78 ILE A CA 1
ATOM 584 C C . ILE A 1 78 ? 6.374 -6.737 -10.743 1.00 93.94 78 ILE A C 1
ATOM 586 O O . ILE A 1 78 ? 5.535 -5.948 -11.184 1.00 93.94 78 ILE A O 1
ATOM 590 N N . PRO A 1 79 ? 6.373 -8.027 -11.121 1.00 91.56 79 PRO A N 1
ATOM 591 C CA . PRO A 1 79 ? 5.379 -8.580 -12.033 1.00 91.56 79 PRO A CA 1
ATOM 592 C C . PRO A 1 79 ? 3.954 -8.442 -11.491 1.00 91.56 79 PRO A C 1
ATOM 594 O O . PRO A 1 79 ? 3.713 -8.694 -10.315 1.00 91.56 79 PRO A O 1
ATOM 597 N N . GLY A 1 80 ? 2.986 -8.147 -12.364 1.00 89.56 80 GLY A N 1
ATOM 598 C CA . GLY A 1 80 ? 1.590 -7.935 -11.957 1.00 89.56 80 GLY A CA 1
ATOM 599 C C . GLY A 1 80 ? 0.951 -9.110 -11.203 1.00 89.56 80 GLY A C 1
ATOM 600 O O . GLY A 1 80 ? 0.185 -8.879 -10.279 1.00 89.56 80 GLY A O 1
ATOM 601 N N . HIS A 1 81 ? 1.306 -10.361 -11.522 1.00 90.19 81 HIS A N 1
ATOM 602 C CA . HIS A 1 81 ? 0.804 -11.551 -10.808 1.00 90.19 81 HIS A CA 1
ATOM 603 C C . HIS A 1 81 ? 1.354 -11.690 -9.377 1.00 90.19 81 HIS A C 1
ATOM 605 O O . HIS A 1 81 ? 0.815 -12.452 -8.582 1.00 90.19 81 HIS A O 1
ATOM 611 N N . LYS A 1 82 ? 2.409 -10.940 -9.030 1.00 93.50 82 LYS A N 1
ATOM 612 C CA . LYS A 1 82 ? 2.949 -10.826 -7.667 1.00 93.50 82 LYS A CA 1
ATOM 613 C C . LYS A 1 82 ? 2.357 -9.641 -6.897 1.00 93.50 82 LYS A C 1
ATOM 615 O O . LYS A 1 82 ? 2.726 -9.428 -5.741 1.00 93.50 82 LYS A O 1
ATOM 620 N N . VAL A 1 83 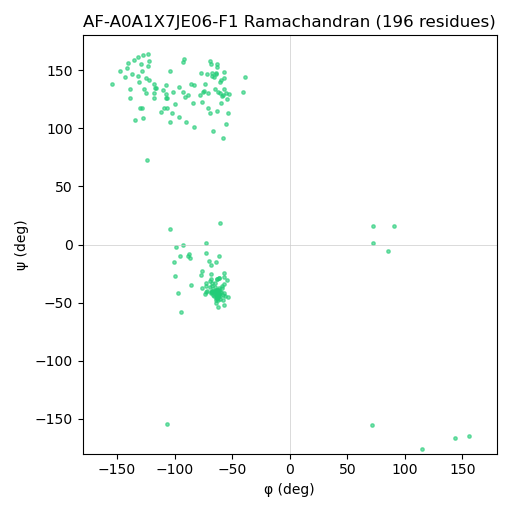? 1.467 -8.864 -7.522 1.00 95.50 83 VAL A N 1
ATOM 621 C CA . VAL A 1 83 ? 0.806 -7.708 -6.913 1.00 95.50 83 VAL A CA 1
ATOM 622 C C . VAL A 1 83 ? -0.597 -8.098 -6.462 1.00 95.50 83 VAL A C 1
ATOM 624 O O . VAL A 1 83 ? -1.447 -8.471 -7.266 1.00 95.50 83 VAL A O 1
ATOM 627 N N . GLN A 1 84 ? -0.852 -7.956 -5.170 1.00 96.38 84 GLN A N 1
ATOM 628 C CA . GLN A 1 84 ? -2.189 -7.974 -4.596 1.00 96.38 84 GLN A CA 1
ATOM 629 C C . GLN A 1 84 ? -2.711 -6.542 -4.515 1.00 96.38 84 GLN A C 1
ATOM 631 O O . GLN A 1 84 ? -2.011 -5.672 -4.004 1.00 96.38 84 GLN A O 1
ATOM 636 N N . VAL A 1 85 ? -3.935 -6.295 -4.975 1.00 96.12 85 VAL A N 1
ATOM 637 C CA . VAL A 1 85 ? -4.572 -4.975 -4.893 1.00 96.12 85 VAL A CA 1
ATOM 638 C C . VAL A 1 85 ? -5.659 -5.015 -3.824 1.00 96.12 85 VAL A C 1
ATOM 640 O O . VAL A 1 85 ? -6.527 -5.883 -3.882 1.00 96.12 85 VAL A O 1
ATOM 643 N N . ARG A 1 86 ? -5.615 -4.094 -2.862 1.00 95.81 86 ARG A N 1
ATOM 644 C CA . ARG A 1 86 ? -6.599 -3.950 -1.771 1.00 95.81 86 ARG A CA 1
ATOM 645 C C . ARG A 1 86 ? -7.033 -2.493 -1.647 1.00 95.81 86 ARG A C 1
ATOM 647 O O . ARG A 1 86 ? -6.308 -1.613 -2.105 1.00 95.81 86 ARG A O 1
ATOM 654 N N . THR A 1 87 ? -8.162 -2.216 -1.002 1.00 94.31 87 THR A N 1
ATOM 655 C CA . THR A 1 87 ? -8.513 -0.835 -0.606 1.00 94.31 87 THR A CA 1
ATOM 656 C C . THR A 1 87 ? -8.030 -0.486 0.801 1.00 94.31 87 THR A C 1
ATOM 658 O O . THR A 1 87 ? -7.813 -1.378 1.626 1.00 94.31 87 THR A O 1
ATOM 661 N N . ASP A 1 88 ? -7.912 0.811 1.112 1.00 93.19 88 ASP A N 1
ATOM 662 C CA . ASP A 1 88 ? -7.662 1.267 2.493 1.00 93.19 88 ASP A CA 1
ATOM 663 C C . ASP A 1 88 ? -8.706 0.694 3.460 1.00 93.19 88 ASP A C 1
ATOM 665 O O . ASP A 1 88 ? -8.373 0.181 4.527 1.00 93.19 88 ASP A O 1
ATOM 669 N N . VAL A 1 89 ? -9.980 0.742 3.058 1.00 93.94 89 VAL A N 1
ATOM 670 C CA . VAL A 1 89 ? -11.114 0.283 3.865 1.00 93.94 89 VAL A CA 1
ATOM 671 C C . VAL A 1 89 ? -11.012 -1.215 4.137 1.00 93.94 89 VAL A C 1
ATOM 673 O O . VAL A 1 89 ? -11.225 -1.634 5.270 1.00 93.94 89 VAL A O 1
ATOM 676 N N . GLU A 1 90 ? -10.640 -2.029 3.149 1.00 95.25 90 GLU A N 1
ATOM 677 C CA . GLU A 1 90 ? -10.425 -3.470 3.335 1.00 95.25 90 GLU A CA 1
ATOM 678 C C . GLU A 1 90 ? -9.285 -3.764 4.310 1.00 95.25 90 GLU A C 1
ATOM 680 O O . GLU A 1 90 ? -9.411 -4.648 5.161 1.00 95.25 90 GLU A O 1
ATOM 685 N N . VAL A 1 91 ? -8.164 -3.049 4.195 1.00 96.62 91 VAL A N 1
ATOM 686 C CA . VAL A 1 91 ? -7.014 -3.228 5.092 1.00 96.62 91 VAL A CA 1
ATOM 687 C C . VAL A 1 91 ? -7.393 -2.863 6.520 1.00 96.62 91 VAL A C 1
ATOM 689 O O . VAL A 1 91 ? -7.200 -3.676 7.424 1.00 96.62 91 VAL A O 1
ATOM 692 N N . LEU A 1 92 ? -7.993 -1.691 6.711 1.00 96.31 92 LEU A N 1
ATOM 693 C CA . LEU A 1 92 ? -8.418 -1.200 8.019 1.00 96.31 92 LEU A CA 1
ATOM 694 C C . LEU A 1 92 ? -9.502 -2.087 8.638 1.00 96.31 92 LEU A C 1
ATOM 696 O O . LEU A 1 92 ? -9.438 -2.389 9.827 1.00 96.31 92 LEU A O 1
ATOM 700 N N . SER A 1 93 ? -10.440 -2.584 7.826 1.00 95.25 93 SER A N 1
ATOM 701 C CA . SER A 1 93 ? -11.466 -3.517 8.301 1.00 95.25 93 SER A CA 1
ATOM 702 C C . SER A 1 93 ? -10.865 -4.844 8.761 1.00 95.25 93 SER A C 1
ATOM 704 O O . SER A 1 93 ? -11.263 -5.403 9.779 1.00 95.25 93 SER A O 1
ATOM 706 N N . THR A 1 94 ? -9.870 -5.347 8.024 1.00 95.50 94 THR A N 1
ATOM 707 C CA . THR A 1 94 ? -9.170 -6.590 8.382 1.00 95.50 94 THR A CA 1
ATOM 708 C C . THR A 1 94 ? -8.354 -6.416 9.662 1.00 95.50 94 THR A C 1
ATOM 710 O O . THR A 1 94 ? -8.322 -7.323 10.491 1.00 95.50 94 THR A O 1
ATOM 713 N N . ALA A 1 95 ? -7.695 -5.267 9.824 1.00 95.25 95 ALA A N 1
ATOM 714 C CA . ALA A 1 95 ? -6.853 -4.978 10.979 1.00 95.25 95 ALA A CA 1
ATOM 715 C C . ALA A 1 95 ? -7.654 -4.863 12.282 1.00 95.25 95 ALA A C 1
ATOM 717 O O . ALA A 1 95 ? -7.263 -5.422 13.304 1.00 95.25 95 ALA A O 1
ATOM 718 N N . GLU A 1 96 ? -8.794 -4.174 12.239 1.00 94.19 96 GLU A N 1
ATOM 719 C CA . GLU A 1 96 ? -9.639 -3.951 13.419 1.00 94.19 96 GLU A CA 1
ATOM 720 C C . GLU A 1 96 ? -10.662 -5.082 13.636 1.00 94.19 96 GLU A C 1
ATOM 722 O O . GLU A 1 96 ? -11.290 -5.154 14.687 1.00 94.19 96 GLU A O 1
ATOM 727 N N . GLY A 1 97 ? -10.819 -5.995 12.668 1.00 94.00 97 GLY A N 1
ATOM 728 C CA . GLY A 1 97 ? -11.763 -7.115 12.749 1.00 94.00 97 GLY A CA 1
ATOM 729 C C . GLY A 1 97 ? -13.233 -6.706 12.601 1.00 94.00 97 GLY A C 1
ATOM 730 O O . GLY A 1 97 ? -14.126 -7.489 12.926 1.00 94.00 97 GLY A O 1
ATOM 731 N N . GLU A 1 98 ? -13.492 -5.497 12.105 1.00 94.00 98 GLU A N 1
ATOM 732 C CA . GLU A 1 98 ? -14.822 -4.916 11.928 1.00 94.00 98 GLU A CA 1
ATOM 733 C C . GLU A 1 98 ? -14.898 -4.116 10.628 1.00 94.00 98 GLU A C 1
ATOM 735 O O . GLU A 1 98 ? -13.909 -3.552 10.178 1.00 94.00 98 GLU A O 1
ATOM 740 N N . GLN A 1 99 ? -16.087 -4.017 10.030 1.00 93.62 99 GLN A N 1
ATOM 741 C CA . GLN A 1 99 ? -16.262 -3.290 8.774 1.00 93.62 99 GLN A CA 1
ATOM 742 C C . GLN A 1 99 ? -16.078 -1.776 8.968 1.00 93.62 99 GLN A C 1
ATOM 744 O O . GLN A 1 99 ? -16.918 -1.116 9.581 1.00 93.62 99 GLN A O 1
ATOM 749 N N . ALA A 1 100 ? -15.023 -1.219 8.380 1.00 93.38 100 ALA A N 1
ATOM 750 C CA . ALA A 1 100 ? -14.798 0.216 8.299 1.00 93.38 100 ALA A CA 1
ATOM 751 C C . ALA A 1 100 ? -15.692 0.852 7.222 1.00 93.38 100 ALA A C 1
ATOM 753 O O . ALA A 1 100 ? -15.973 0.252 6.179 1.00 93.38 100 ALA A O 1
ATOM 754 N N . THR A 1 101 ? -16.108 2.094 7.458 1.00 92.81 101 THR A N 1
ATOM 755 C CA . THR A 1 101 ? -16.754 2.956 6.459 1.00 92.81 101 THR A CA 1
ATOM 756 C C . THR A 1 101 ? -15.893 4.188 6.233 1.00 92.81 101 THR A C 1
ATOM 758 O O . THR A 1 101 ? -15.490 4.844 7.191 1.00 92.81 101 THR A O 1
ATOM 761 N N . LEU A 1 102 ? -15.607 4.506 4.972 1.00 91.06 102 LEU A N 1
ATOM 762 C CA . LEU A 1 102 ? -14.875 5.714 4.604 1.00 91.06 102 LEU A CA 1
ATOM 763 C C . LEU A 1 102 ? -15.659 6.967 5.019 1.00 91.06 102 LEU A C 1
ATOM 765 O O . LEU A 1 102 ? -16.846 7.074 4.707 1.00 91.06 102 LEU A O 1
ATOM 769 N N . VAL A 1 103 ? -14.989 7.907 5.687 1.00 87.00 103 VAL A N 1
ATOM 770 C CA . VAL A 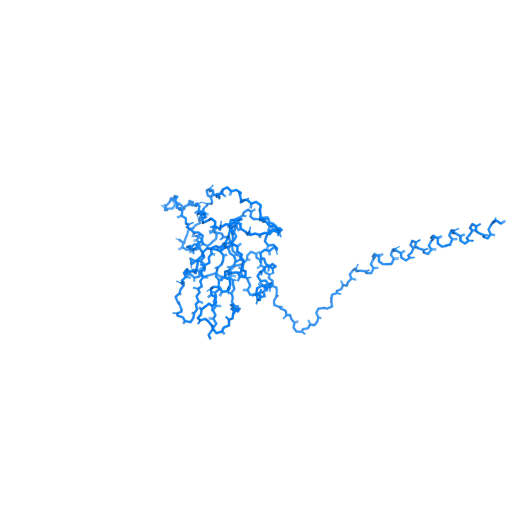1 103 ? -15.555 9.228 5.999 1.00 87.00 103 VAL A CA 1
ATOM 771 C C . VAL A 1 103 ? -15.137 10.228 4.930 1.00 87.00 103 VAL A C 1
ATOM 773 O O . VAL A 1 103 ? -15.984 10.812 4.260 1.00 87.00 103 VAL A O 1
ATOM 776 N N . GLU A 1 104 ? -13.829 10.394 4.748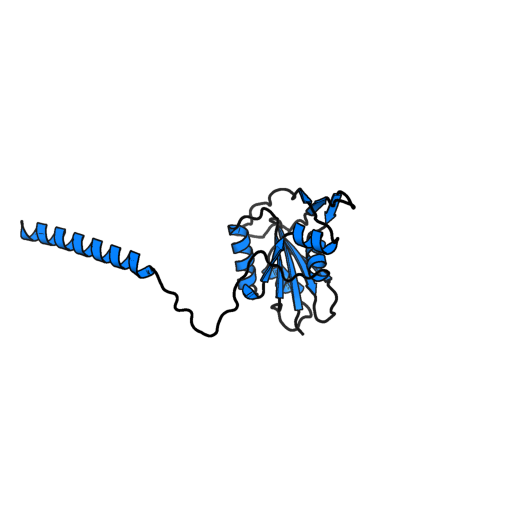 1.00 78.81 104 GLU A N 1
ATOM 777 C CA . GLU A 1 104 ? -13.265 11.381 3.835 1.00 78.81 104 GLU A CA 1
ATOM 778 C C . GLU A 1 104 ? -11.872 10.942 3.373 1.00 78.81 104 GLU A C 1
ATOM 780 O O . GLU A 1 104 ? -11.056 10.467 4.172 1.00 78.81 104 GLU A O 1
ATOM 785 N N . TYR A 1 105 ? -11.604 11.135 2.080 1.00 71.62 105 TYR A N 1
ATOM 786 C CA . TYR A 1 105 ? -10.246 11.208 1.560 1.00 71.62 105 TYR A CA 1
ATOM 787 C C . TYR A 1 105 ? -9.832 12.681 1.461 1.00 71.62 105 TYR A C 1
ATOM 789 O O . TYR A 1 105 ? -10.623 13.505 0.998 1.00 71.62 105 TYR A O 1
ATOM 797 N N . PRO A 1 106 ? -8.613 13.043 1.888 1.00 65.06 106 PRO A N 1
ATOM 798 C CA . PRO A 1 106 ? -8.127 14.409 1.750 1.00 65.06 106 PRO A CA 1
ATOM 799 C C . PRO A 1 106 ? -7.998 14.837 0.276 1.00 65.06 106 PRO A C 1
ATOM 801 O O . PRO A 1 106 ? -7.848 14.018 -0.625 1.00 65.06 106 PRO A O 1
ATOM 804 N N . VAL A 1 107 ? -8.070 16.158 0.081 1.00 63.03 107 VAL A N 1
ATOM 805 C CA . VAL A 1 107 ? -8.165 16.924 -1.181 1.00 63.03 107 VAL A CA 1
ATOM 806 C C . VAL A 1 107 ? -7.322 16.380 -2.351 1.00 63.03 107 VAL A C 1
ATOM 808 O O . VAL A 1 107 ? -6.182 15.961 -2.159 1.00 63.03 107 VAL A O 1
ATOM 811 N N . GLU A 1 108 ? -7.864 16.494 -3.578 1.00 59.00 108 GLU A N 1
ATOM 812 C CA . GLU A 1 108 ? -7.194 16.180 -4.854 1.00 59.00 108 GLU A CA 1
ATOM 813 C C . GLU A 1 108 ? -5.726 16.644 -4.888 1.00 59.00 108 GLU A C 1
ATOM 815 O O . GLU A 1 108 ? -5.412 17.805 -4.604 1.00 59.00 108 GLU A O 1
ATOM 820 N N . ALA A 1 109 ? -4.819 15.753 -5.301 1.00 57.62 109 ALA A N 1
ATOM 821 C CA . ALA A 1 109 ? -3.414 16.116 -5.448 1.00 57.62 109 ALA A CA 1
ATOM 822 C C . ALA A 1 109 ? -3.176 17.202 -6.504 1.00 57.62 109 ALA A C 1
ATOM 824 O O . ALA A 1 109 ? -3.879 17.275 -7.518 1.00 57.62 109 ALA A O 1
ATOM 825 N N . PRO A 1 110 ? -2.093 17.988 -6.347 1.00 56.78 110 PRO A N 1
ATOM 826 C CA . PRO A 1 110 ? -1.552 18.766 -7.442 1.00 56.78 110 PRO A CA 1
ATOM 827 C C . PRO A 1 110 ? -1.194 17.837 -8.608 1.00 56.78 110 PRO A C 1
ATOM 829 O O . PRO A 1 110 ? -0.709 16.721 -8.425 1.00 56.78 110 PRO A O 1
ATOM 832 N N . LYS A 1 111 ? -1.417 18.314 -9.837 1.00 56.56 111 LYS A N 1
ATOM 833 C CA . LYS A 1 111 ? -1.079 17.560 -11.049 1.00 56.56 111 LYS A CA 1
ATOM 834 C C . LYS A 1 111 ? 0.394 17.147 -11.017 1.00 56.56 111 LYS A C 1
ATOM 836 O O . LYS A 1 111 ? 1.266 18.007 -10.902 1.00 56.56 111 LYS A O 1
ATOM 841 N N . LYS A 1 112 ? 0.653 15.843 -11.174 1.00 58.16 112 LYS A N 1
ATOM 842 C CA . LYS A 1 112 ? 2.004 15.290 -11.316 1.00 58.16 112 LYS A CA 1
ATOM 843 C C . LYS A 1 112 ? 2.729 16.022 -12.447 1.00 58.16 112 LYS A C 1
ATOM 845 O O . LYS A 1 112 ? 2.195 16.155 -13.554 1.00 58.16 112 LYS A O 1
ATOM 850 N N . ASN A 1 113 ? 3.937 16.508 -12.179 1.00 57.03 113 ASN A N 1
ATOM 851 C CA . ASN A 1 113 ? 4.727 17.173 -13.206 1.00 57.03 113 ASN A CA 1
ATOM 852 C C . ASN A 1 113 ? 5.210 16.111 -14.199 1.00 57.03 113 ASN A C 1
ATOM 854 O O . ASN A 1 113 ? 5.963 15.215 -13.829 1.00 57.03 113 ASN A O 1
ATOM 858 N N . PHE A 1 114 ? 4.793 16.201 -15.465 1.00 54.59 114 PHE A N 1
ATOM 859 C CA . PHE A 1 114 ? 5.317 15.328 -16.527 1.00 54.59 114 PHE A CA 1
ATOM 860 C C . PHE A 1 114 ? 6.787 15.635 -16.853 1.00 54.59 114 PHE A C 1
ATOM 862 O O . PHE A 1 114 ? 7.513 14.764 -17.322 1.00 54.59 114 PHE A O 1
ATOM 869 N N . PHE A 1 115 ? 7.227 16.867 -16.581 1.00 51.59 115 PHE A N 1
ATOM 870 C CA . PHE A 1 115 ? 8.601 17.327 -16.751 1.00 51.59 115 PHE A CA 1
ATOM 871 C C . PHE A 1 115 ? 8.990 18.197 -15.547 1.00 51.59 115 PHE A C 1
ATOM 873 O O . PHE A 1 115 ? 8.288 19.160 -15.243 1.00 51.59 115 PHE A O 1
ATOM 880 N N . GLY A 1 116 ? 10.098 17.874 -14.874 1.00 60.00 116 GLY A N 1
ATOM 881 C CA . GLY A 1 116 ? 10.613 18.622 -13.718 1.00 60.00 116 GLY A CA 1
ATOM 882 C C . GLY A 1 116 ? 10.596 17.832 -12.406 1.00 60.00 116 GLY A C 1
ATOM 883 O O . GLY A 1 116 ? 10.274 16.647 -12.388 1.00 60.00 116 GLY A O 1
ATOM 884 N N . ALA A 1 117 ? 10.981 18.488 -11.307 1.00 62.06 117 ALA A N 1
ATOM 885 C CA . ALA A 1 117 ? 10.928 17.886 -9.978 1.00 62.06 117 ALA A CA 1
ATOM 886 C C . ALA A 1 117 ? 9.469 17.607 -9.585 1.00 62.06 117 ALA A C 1
ATOM 888 O O . ALA A 1 117 ? 8.594 18.462 -9.770 1.00 62.06 117 ALA A O 1
ATOM 889 N N . GLN A 1 118 ? 9.212 16.411 -9.054 1.00 67.44 118 GLN A N 1
ATOM 890 C CA . GLN A 1 118 ? 7.934 16.132 -8.410 1.00 67.44 118 GLN A CA 1
ATOM 891 C C . GLN A 1 118 ? 7.803 17.000 -7.154 1.00 67.44 118 GLN A C 1
ATOM 893 O O . GLN A 1 118 ? 8.819 17.247 -6.497 1.00 67.44 118 GLN A O 1
ATOM 898 N N . PRO A 1 119 ? 6.590 17.479 -6.826 1.00 68.50 119 PRO A N 1
ATOM 899 C CA . PRO A 1 119 ? 6.359 18.107 -5.535 1.00 68.50 119 PRO A CA 1
ATOM 900 C C . PRO A 1 119 ? 6.728 17.132 -4.414 1.00 68.50 119 PRO A C 1
ATOM 902 O O . PRO A 1 119 ? 6.600 15.913 -4.574 1.00 68.50 119 PRO A O 1
ATOM 905 N N . ASP A 1 120 ? 7.199 17.674 -3.291 1.00 73.50 120 ASP A N 1
ATOM 906 C CA . ASP A 1 120 ? 7.463 16.855 -2.114 1.00 73.50 120 ASP A CA 1
ATOM 907 C C . ASP A 1 120 ? 6.175 16.130 -1.709 1.00 73.50 120 ASP A C 1
ATOM 909 O O . ASP A 1 120 ? 5.099 16.742 -1.690 1.00 73.50 120 ASP A O 1
ATOM 913 N N . PRO A 1 121 ? 6.255 14.821 -1.430 1.00 76.69 121 PRO A N 1
ATOM 914 C CA . PRO A 1 121 ? 5.070 14.035 -1.167 1.00 76.69 121 PRO A CA 1
ATOM 915 C C . PRO A 1 121 ? 4.503 14.448 0.198 1.00 76.69 121 PRO A C 1
ATOM 917 O O . PRO A 1 121 ? 5.235 14.525 1.186 1.00 76.69 121 PRO A O 1
ATOM 920 N N . VAL A 1 122 ? 3.202 14.734 0.255 1.00 78.31 122 VAL A N 1
ATOM 921 C CA . VAL A 1 122 ? 2.531 15.183 1.484 1.00 78.31 122 VAL A CA 1
ATOM 922 C C . VAL A 1 122 ? 1.755 14.013 2.095 1.00 78.31 122 VAL A C 1
ATOM 924 O O . VAL A 1 122 ? 0.777 13.561 1.485 1.00 78.31 122 VAL A O 1
ATOM 927 N N . PRO A 1 123 ? 2.161 13.514 3.281 1.00 78.06 123 PRO A N 1
ATOM 928 C CA . PRO A 1 123 ? 1.405 12.497 3.995 1.00 78.06 123 PRO A CA 1
ATOM 929 C C . PRO A 1 123 ? -0.008 13.000 4.264 1.00 78.06 123 PRO A C 1
ATOM 931 O O . PRO A 1 123 ? -0.210 14.120 4.735 1.00 78.06 123 PRO A O 1
ATOM 934 N N . THR A 1 124 ? -0.984 12.185 3.892 1.00 81.25 124 THR A N 1
ATOM 935 C CA . THR A 1 124 ? -2.396 12.541 3.953 1.00 81.25 124 THR A CA 1
ATOM 936 C C . THR A 1 124 ? -3.170 11.388 4.563 1.00 81.25 124 THR A C 1
ATOM 938 O O . THR A 1 124 ? -3.315 10.357 3.900 1.00 81.25 124 THR A O 1
ATOM 941 N N . PRO A 1 125 ? -3.645 11.514 5.809 1.00 89.56 125 PRO A N 1
ATOM 942 C CA . PRO A 1 125 ? -4.257 10.393 6.491 1.00 89.56 125 PRO A CA 1
ATOM 943 C C . PRO A 1 125 ? -5.597 10.019 5.854 1.00 89.56 125 PRO A C 1
ATOM 945 O O . PRO A 1 125 ? -6.236 10.826 5.176 1.00 89.56 125 PRO A O 1
ATOM 948 N N . VAL A 1 126 ? -6.015 8.776 6.068 1.00 90.56 126 VAL A N 1
ATOM 949 C CA . VAL A 1 126 ? -7.360 8.300 5.738 1.00 90.56 126 VAL A CA 1
ATOM 950 C C . VAL A 1 126 ? -8.192 8.253 7.008 1.00 90.56 126 VAL A C 1
ATOM 952 O O . VAL A 1 126 ? -7.756 7.702 8.020 1.00 90.56 126 VAL A O 1
ATOM 955 N N . THR A 1 127 ? -9.398 8.813 6.947 1.00 92.25 127 THR A N 1
ATOM 956 C CA . THR A 1 127 ? -10.336 8.787 8.067 1.00 92.25 127 THR A CA 1
ATOM 957 C C . THR A 1 127 ? -11.477 7.824 7.772 1.00 92.25 127 THR A C 1
ATOM 959 O O . THR A 1 127 ? -12.160 7.915 6.747 1.00 92.25 127 THR A O 1
ATOM 962 N N . VAL A 1 128 ? -11.686 6.888 8.693 1.00 93.44 128 VAL A N 1
ATOM 963 C CA . VAL A 1 128 ? -12.739 5.875 8.627 1.00 93.44 128 VAL A CA 1
ATOM 964 C C . VAL A 1 128 ? -13.528 5.846 9.928 1.00 93.44 128 VAL A C 1
ATOM 966 O O . VAL A 1 128 ? -13.026 6.213 10.986 1.00 93.44 128 VAL A O 1
ATOM 969 N N . THR A 1 129 ? -14.766 5.376 9.859 1.00 95.31 129 THR A N 1
ATOM 970 C CA . THR A 1 129 ? -15.592 5.091 11.031 1.00 95.31 129 THR A CA 1
ATOM 971 C C . THR A 1 129 ? -15.776 3.591 11.185 1.00 95.31 129 THR A C 1
ATOM 973 O O . THR A 1 129 ? -16.131 2.902 10.226 1.00 95.31 129 THR A O 1
ATOM 976 N N . PHE A 1 130 ? -15.582 3.106 12.408 1.00 95.19 130 PHE A N 1
ATOM 977 C CA . PHE A 1 130 ? -15.903 1.745 12.823 1.00 95.19 130 PHE A CA 1
ATOM 978 C C . PHE A 1 130 ? -17.182 1.721 13.671 1.00 95.19 130 PHE A C 1
ATOM 980 O O . PHE A 1 130 ? -17.429 2.673 14.418 1.00 95.19 130 PHE A O 1
ATOM 987 N N . PRO A 1 131 ? -17.969 0.630 13.627 1.00 93.69 131 PRO A N 1
ATOM 988 C CA . PRO A 1 131 ? -19.179 0.489 14.433 1.00 93.69 131 PRO A CA 1
ATOM 989 C C . PRO A 1 131 ? -18.940 0.629 15.940 1.00 93.69 131 PRO A C 1
ATOM 991 O O . PRO A 1 131 ? -19.743 1.266 16.623 1.00 93.69 131 PRO A O 1
ATOM 994 N N . THR A 1 132 ? -17.859 0.045 16.468 1.00 93.69 132 THR A N 1
ATOM 995 C CA . THR A 1 132 ? -17.568 0.063 17.912 1.00 93.69 132 THR A CA 1
ATOM 996 C C . THR A 1 132 ? -16.584 1.156 18.313 1.00 93.69 132 THR A C 1
ATOM 998 O O . THR A 1 132 ? -16.782 1.818 19.332 1.00 93.69 132 THR A O 1
ATOM 1001 N N . ALA A 1 133 ? -15.529 1.358 17.522 1.00 89.44 133 ALA A N 1
ATOM 1002 C CA . ALA A 1 133 ? -14.428 2.251 17.872 1.00 89.44 133 ALA A CA 1
ATOM 1003 C C . ALA A 1 133 ? -14.653 3.714 17.449 1.00 89.44 133 ALA A C 1
ATOM 1005 O O . ALA A 1 133 ? -13.876 4.584 17.843 1.00 89.44 133 ALA A O 1
ATOM 1006 N N . GLY A 1 134 ? -15.711 3.989 16.680 1.00 92.94 134 GLY A N 1
ATOM 1007 C CA . GLY A 1 134 ? -16.011 5.319 16.162 1.00 92.94 134 GLY A CA 1
ATOM 1008 C C . GLY A 1 134 ? -15.043 5.755 15.061 1.00 92.94 134 GLY A C 1
ATOM 1009 O O . GLY A 1 134 ? -14.473 4.928 14.348 1.00 92.94 134 GLY A O 1
ATOM 1010 N N . GLU A 1 135 ? -14.899 7.067 14.896 1.00 95.19 135 GLU A N 1
ATOM 1011 C CA . GLU A 1 135 ? -14.033 7.666 13.881 1.00 95.19 135 GLU A CA 1
ATOM 1012 C C . GLU A 1 135 ? -12.552 7.560 14.274 1.00 95.19 135 GLU A C 1
ATOM 1014 O O . GLU A 1 135 ? -12.162 7.896 15.396 1.00 95.19 135 GLU A O 1
ATOM 1019 N N . LYS A 1 136 ? -11.720 7.103 13.338 1.00 94.12 136 LYS A N 1
ATOM 1020 C CA . LYS A 1 136 ? -10.266 7.000 13.476 1.00 94.12 136 LYS A CA 1
ATOM 1021 C C . LYS A 1 136 ? -9.579 7.481 12.202 1.00 94.12 136 LYS A C 1
ATOM 1023 O O . LYS A 1 136 ? -10.078 7.267 11.098 1.00 94.12 136 LYS A O 1
ATOM 1028 N N . SER A 1 137 ? -8.404 8.081 12.369 1.00 93.62 137 SER A N 1
ATOM 1029 C CA . SER A 1 137 ? -7.556 8.550 11.274 1.00 93.62 137 SER A CA 1
ATOM 1030 C C . SER A 1 137 ? -6.227 7.799 11.283 1.00 93.62 137 SER A C 1
ATOM 1032 O O . SER A 1 137 ? -5.637 7.617 12.349 1.00 93.62 137 SER A O 1
ATOM 1034 N N . TYR A 1 138 ? -5.778 7.349 10.112 1.00 93.81 138 TYR A N 1
ATOM 1035 C CA . TYR A 1 138 ? -4.558 6.558 9.944 1.00 93.81 138 TYR A CA 1
ATOM 10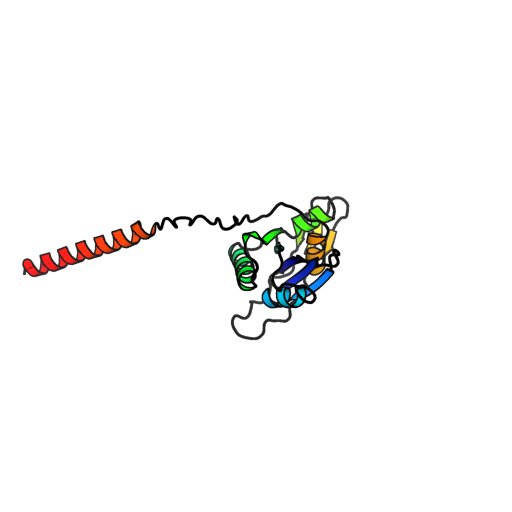36 C C . TYR A 1 138 ? -3.643 7.197 8.909 1.00 93.81 138 TYR A C 1
ATOM 1038 O O . TYR A 1 138 ? -4.080 7.523 7.802 1.00 93.81 138 TYR A O 1
ATOM 1046 N N . GLU A 1 139 ? -2.355 7.309 9.226 1.00 93.81 139 GLU A N 1
ATOM 1047 C CA . GLU A 1 139 ? -1.360 7.704 8.236 1.00 93.81 139 GLU A CA 1
ATOM 1048 C C . GLU A 1 139 ? -1.197 6.612 7.175 1.00 93.81 139 GLU A C 1
ATOM 1050 O O . GLU A 1 139 ? -1.279 5.413 7.447 1.00 93.81 139 GLU A O 1
ATOM 1055 N N . ARG A 1 140 ? -0.903 7.008 5.935 1.00 92.44 140 ARG A N 1
ATOM 1056 C CA . ARG A 1 140 ? -0.805 6.061 4.805 1.00 92.44 140 ARG A CA 1
ATOM 1057 C C . ARG A 1 140 ? 0.310 5.037 4.976 1.00 92.44 140 ARG A C 1
ATOM 1059 O O . ARG A 1 140 ? 0.201 3.916 4.480 1.00 92.44 140 ARG A O 1
ATOM 1066 N N . VAL A 1 141 ? 1.370 5.421 5.683 1.00 96.12 141 VAL A N 1
ATOM 1067 C CA . VAL A 1 141 ? 2.463 4.522 6.066 1.00 96.12 141 VAL A CA 1
ATOM 1068 C C . VAL A 1 141 ? 2.014 3.470 7.081 1.00 96.12 141 VAL A C 1
ATOM 1070 O O . VAL A 1 141 ? 2.422 2.315 6.972 1.00 96.12 141 VAL A O 1
ATOM 1073 N N . ASP A 1 142 ? 1.118 3.830 8.001 1.00 97.06 142 ASP A N 1
ATOM 1074 C CA . ASP A 1 142 ? 0.555 2.897 8.976 1.00 97.06 142 ASP A CA 1
ATOM 1075 C C . ASP A 1 142 ? -0.404 1.926 8.290 1.00 97.06 142 ASP A C 1
ATOM 1077 O O . ASP A 1 142 ? -0.339 0.730 8.547 1.00 97.06 142 ASP A O 1
ATOM 1081 N N . VAL A 1 143 ? -1.218 2.397 7.337 1.00 96.69 143 VAL A N 1
ATOM 1082 C CA . VAL A 1 143 ? -2.066 1.518 6.509 1.00 96.69 143 VAL A CA 1
ATOM 1083 C C . VAL A 1 143 ? -1.218 0.492 5.749 1.00 96.69 143 VAL A C 1
ATOM 1085 O O . VAL A 1 143 ? -1.549 -0.695 5.734 1.00 96.69 143 VAL A O 1
ATOM 1088 N N . ALA A 1 144 ? -0.085 0.912 5.171 1.00 97.56 144 ALA A N 1
ATOM 1089 C CA . ALA A 1 144 ? 0.830 -0.003 4.488 1.00 97.56 144 ALA A CA 1
ATOM 1090 C C . ALA A 1 144 ? 1.383 -1.059 5.456 1.00 97.56 144 ALA A C 1
ATOM 1092 O O . ALA A 1 144 ? 1.430 -2.245 5.129 1.00 97.56 144 ALA A O 1
ATOM 1093 N N . LYS A 1 145 ? 1.763 -0.646 6.668 1.00 98.12 145 LYS A N 1
ATOM 1094 C CA . LYS A 1 145 ? 2.248 -1.558 7.707 1.00 98.12 145 LYS A CA 1
ATOM 1095 C C . LYS A 1 145 ? 1.160 -2.542 8.154 1.00 98.12 145 LYS A C 1
ATOM 1097 O O . LYS A 1 145 ? 1.414 -3.745 8.186 1.00 98.12 145 LYS A O 1
ATOM 1102 N N . LEU A 1 146 ? -0.056 -2.059 8.408 1.00 98.00 146 LEU A N 1
ATOM 1103 C CA . LEU A 1 146 ? -1.210 -2.873 8.802 1.00 98.00 146 LEU A CA 1
ATOM 1104 C C . LEU A 1 146 ? -1.549 -3.933 7.747 1.00 98.00 146 LEU A C 1
ATOM 1106 O O . LEU A 1 146 ? -1.905 -5.056 8.097 1.00 98.00 146 LEU A O 1
ATOM 1110 N N . ALA A 1 147 ? -1.382 -3.627 6.458 1.00 97.56 147 ALA A N 1
ATOM 1111 C CA . ALA A 1 147 ? -1.585 -4.604 5.388 1.00 97.56 147 ALA A CA 1
ATOM 1112 C C . ALA A 1 147 ? -0.625 -5.807 5.476 1.00 97.56 147 ALA A C 1
ATOM 1114 O O . ALA A 1 147 ? -0.982 -6.903 5.033 1.00 97.56 147 ALA A O 1
ATOM 1115 N N . LEU A 1 148 ? 0.573 -5.608 6.036 1.00 97.19 148 LEU A N 1
ATOM 1116 C CA . LEU A 1 148 ? 1.564 -6.661 6.270 1.00 97.19 148 LEU A CA 1
ATOM 1117 C C . LEU A 1 148 ? 1.340 -7.384 7.603 1.00 97.19 148 LEU A C 1
ATOM 1119 O O . LEU A 1 148 ? 1.571 -8.587 7.681 1.00 97.19 148 LEU A O 1
ATOM 1123 N N . GLU A 1 149 ? 0.882 -6.671 8.634 1.00 97.31 149 GLU A N 1
ATOM 1124 C CA . GLU A 1 149 ? 0.528 -7.251 9.940 1.00 97.31 149 GLU A CA 1
ATOM 1125 C C . GLU A 1 149 ? -0.731 -8.134 9.851 1.00 97.31 149 GLU A C 1
ATOM 1127 O O . GLU A 1 149 ? -0.828 -9.152 10.536 1.00 97.31 149 GLU A O 1
ATOM 1132 N N . HIS A 1 150 ? -1.657 -7.790 8.951 1.00 96.25 150 HIS A N 1
ATOM 1133 C CA . HIS A 1 150 ? -2.930 -8.478 8.733 1.00 96.25 150 HIS A CA 1
ATOM 1134 C C . HIS A 1 150 ? -3.071 -8.930 7.263 1.00 96.25 150 HIS A C 1
ATOM 1136 O O . HIS A 1 150 ? -3.833 -8.337 6.477 1.00 96.25 150 HIS A O 1
ATOM 1142 N N . PRO A 1 151 ? -2.320 -9.973 6.851 1.00 93.12 151 PRO A N 1
ATOM 1143 C CA . PRO A 1 151 ? -2.302 -10.432 5.469 1.00 93.12 151 PRO A CA 1
ATOM 1144 C C . PRO A 1 151 ? -3.648 -11.041 5.057 1.00 93.12 151 PRO A C 1
ATOM 1146 O O . PRO A 1 151 ? -4.309 -11.731 5.830 1.00 93.12 151 PRO A O 1
ATOM 1149 N N . SER A 1 152 ? -4.021 -10.833 3.794 1.00 90.31 152 SER A N 1
ATOM 1150 C CA . SER A 1 152 ? -5.199 -11.444 3.165 1.00 90.31 152 SER A CA 1
ATOM 1151 C C . SER A 1 152 ? -4.812 -12.139 1.856 1.00 90.31 152 SER A C 1
ATOM 1153 O O . SER A 1 152 ? -3.740 -11.893 1.292 1.00 90.31 152 SER A O 1
ATOM 1155 N N . THR A 1 153 ? -5.686 -13.010 1.357 1.00 86.31 153 THR A N 1
ATOM 1156 C CA . THR A 1 153 ? -5.567 -13.634 0.026 1.00 86.31 153 THR A CA 1
ATOM 1157 C C . THR A 1 153 ? -6.458 -12.969 -1.021 1.00 86.31 153 THR A C 1
ATOM 1159 O O . THR A 1 153 ? -6.235 -13.163 -2.214 1.00 86.31 153 THR A O 1
ATOM 1162 N N . GLU A 1 154 ? -7.422 -12.153 -0.597 1.00 87.50 154 GLU A N 1
ATOM 1163 C CA . GLU A 1 154 ? -8.350 -11.468 -1.493 1.00 87.50 154 GLU A CA 1
ATOM 1164 C C . GLU A 1 154 ? -7.654 -10.316 -2.220 1.00 87.50 154 GLU A C 1
ATOM 1166 O O . GLU A 1 154 ? -6.849 -9.586 -1.639 1.00 87.50 154 GLU A O 1
ATOM 1171 N N . SER A 1 155 ? -7.941 -10.166 -3.509 1.00 88.06 155 SER A N 1
ATOM 1172 C CA . SER A 1 155 ? -7.377 -9.110 -4.343 1.00 88.06 155 SER A CA 1
ATOM 1173 C C . SER A 1 155 ? -8.462 -8.555 -5.249 1.00 88.06 155 SER A C 1
ATOM 1175 O O . SER A 1 155 ? -9.163 -9.323 -5.910 1.00 88.06 155 SER A O 1
ATOM 1177 N N . LEU A 1 156 ? -8.554 -7.230 -5.339 1.00 84.19 156 LEU A N 1
ATOM 1178 C CA . LEU A 1 156 ? -9.443 -6.537 -6.275 1.00 84.19 156 LEU A CA 1
ATOM 1179 C C . LEU A 1 156 ? -9.112 -6.850 -7.738 1.00 84.19 156 LEU A C 1
ATOM 1181 O O . LEU A 1 156 ? -9.978 -6.795 -8.610 1.00 84.19 156 LEU A O 1
ATOM 1185 N N . VAL A 1 157 ? -7.843 -7.154 -8.013 1.00 83.12 157 VAL A N 1
ATOM 1186 C CA . VAL A 1 157 ? -7.345 -7.486 -9.347 1.00 83.12 157 VAL A CA 1
ATOM 1187 C C . VAL A 1 157 ? -6.657 -8.839 -9.296 1.00 83.12 157 VAL A C 1
ATOM 1189 O O . VAL A 1 157 ? -5.781 -9.069 -8.464 1.00 83.12 157 VAL A O 1
ATOM 1192 N N . SER A 1 158 ? -7.022 -9.723 -10.221 1.00 80.12 158 SER A N 1
ATOM 1193 C CA . SER A 1 158 ? -6.314 -10.980 -10.446 1.00 80.12 158 SER A CA 1
ATOM 1194 C C . SER A 1 158 ? -5.567 -10.901 -11.772 1.00 80.12 158 SER A C 1
ATOM 1196 O O . SER A 1 158 ? -6.178 -10.728 -12.829 1.00 80.12 158 SER A O 1
ATOM 1198 N N . VAL A 1 159 ? -4.239 -10.992 -11.710 1.00 79.44 159 VAL A N 1
ATOM 1199 C CA . VAL A 1 159 ? -3.379 -11.135 -12.887 1.00 79.44 159 VAL A CA 1
ATOM 1200 C C . VAL A 1 159 ? -2.873 -12.576 -12.895 1.00 79.44 159 VAL A C 1
ATOM 1202 O O . VAL A 1 159 ? -2.197 -12.966 -11.943 1.00 79.44 159 VAL A O 1
ATOM 1205 N N . PRO A 1 160 ? -3.204 -13.383 -13.918 1.00 76.56 160 PRO A N 1
ATOM 1206 C CA . PRO A 1 160 ? -2.765 -14.770 -13.968 1.00 76.56 160 PRO A CA 1
ATOM 1207 C C . PRO A 1 160 ? -1.239 -14.853 -14.072 1.00 76.56 160 PRO A C 1
ATOM 1209 O O . PRO A 1 160 ? -0.599 -13.998 -14.695 1.00 76.56 160 PRO A O 1
ATOM 1212 N N . GLU A 1 161 ? -0.658 -15.896 -13.479 1.00 81.38 161 GLU A N 1
ATOM 1213 C CA . GLU A 1 161 ? 0.755 -16.201 -13.688 1.00 81.38 161 GLU A CA 1
ATOM 1214 C C . GLU A 1 161 ? 1.018 -16.481 -15.176 1.00 81.38 161 GLU A C 1
ATOM 1216 O O . GLU A 1 161 ? 0.192 -17.117 -15.845 1.00 81.38 161 GLU A O 1
ATOM 1221 N N . PRO A 1 162 ? 2.149 -16.002 -15.722 1.00 75.75 162 PRO A N 1
ATOM 1222 C CA . PRO A 1 162 ? 2.527 -16.316 -17.088 1.00 75.75 162 PRO A CA 1
ATOM 1223 C C . PRO A 1 162 ? 2.662 -17.833 -17.223 1.00 75.75 162 PRO A C 1
ATOM 1225 O O . PRO A 1 162 ? 3.427 -18.468 -16.505 1.00 75.75 162 PRO A O 1
ATOM 1228 N N . THR A 1 163 ? 1.889 -18.421 -18.130 1.00 67.75 163 THR A N 1
ATOM 1229 C CA . THR A 1 163 ? 2.005 -19.845 -18.443 1.00 67.75 163 THR A CA 1
ATOM 1230 C C . THR A 1 163 ? 3.142 -20.040 -19.446 1.00 67.75 163 THR A C 1
ATOM 1232 O O . THR A 1 163 ? 3.230 -19.294 -20.418 1.00 67.75 163 THR A O 1
ATOM 1235 N N . ASP A 1 164 ? 3.982 -21.061 -19.252 1.00 65.75 164 ASP A N 1
ATOM 1236 C CA . ASP A 1 164 ? 5.074 -21.406 -20.183 1.00 65.75 164 ASP A CA 1
ATOM 1237 C C . ASP A 1 164 ? 4.576 -21.838 -21.575 1.00 65.75 164 ASP A C 1
ATOM 1239 O O . ASP A 1 164 ? 5.339 -21.887 -22.542 1.00 65.75 164 ASP A O 1
ATOM 1243 N N . THR A 1 165 ? 3.285 -22.147 -21.710 1.00 57.22 165 THR A N 1
ATOM 1244 C CA . THR A 1 165 ? 2.645 -22.317 -23.014 1.00 57.22 165 THR A CA 1
ATOM 1245 C C . THR A 1 165 ? 2.394 -20.952 -23.649 1.00 57.22 165 THR A C 1
ATOM 1247 O O . THR A 1 165 ? 1.652 -20.158 -23.064 1.00 57.22 165 THR A O 1
ATOM 1250 N N . PRO A 1 166 ? 2.916 -20.690 -24.862 1.00 56.56 166 PRO A N 1
ATOM 1251 C CA . PRO A 1 166 ? 2.567 -19.497 -25.614 1.00 56.56 166 PRO A CA 1
ATOM 1252 C C . PRO A 1 166 ? 1.045 -19.426 -25.742 1.00 56.56 166 PRO A C 1
ATOM 1254 O O . PRO A 1 166 ? 0.432 -20.270 -26.395 1.00 56.56 166 PRO A O 1
ATOM 1257 N N . GLN A 1 167 ? 0.420 -18.433 -25.113 1.00 54.28 167 GLN A N 1
ATOM 1258 C CA . GLN A 1 167 ? -0.923 -18.050 -25.516 1.00 54.28 167 GLN A CA 1
ATOM 1259 C C . GLN A 1 167 ? -0.799 -17.557 -26.954 1.00 54.28 167 GLN A C 1
ATOM 1261 O O . GLN A 1 167 ? -0.126 -16.556 -27.212 1.00 54.28 167 GLN A O 1
ATOM 1266 N N . GLU A 1 168 ? -1.422 -18.264 -27.898 1.00 50.47 168 GLU A N 1
ATOM 1267 C CA . GLU A 1 168 ? -1.716 -17.673 -29.194 1.00 50.47 168 GLU A CA 1
ATOM 1268 C C . GLU A 1 168 ? -2.522 -16.406 -28.907 1.00 50.47 168 GLU A C 1
ATOM 1270 O O . GLU A 1 168 ? -3.696 -16.456 -28.537 1.00 50.47 168 GLU A O 1
ATOM 1275 N N . LEU A 1 169 ? -1.857 -15.254 -29.011 1.00 51.31 169 LEU A N 1
ATOM 1276 C CA . LEU A 1 169 ? -2.510 -13.964 -29.123 1.00 51.31 169 LEU A CA 1
ATOM 1277 C C . LEU A 1 169 ? -3.379 -14.083 -30.361 1.00 51.31 169 LEU A C 1
ATOM 1279 O O . LEU A 1 169 ? -2.866 -13.875 -31.454 1.00 51.31 169 LEU A O 1
ATOM 1283 N N . ASN A 1 170 ? -4.640 -14.488 -30.213 1.00 51.59 170 ASN A N 1
ATOM 1284 C CA . ASN A 1 170 ? -5.550 -14.594 -31.336 1.00 51.59 170 ASN A CA 1
ATOM 1285 C C . ASN A 1 170 ? -5.776 -13.160 -31.816 1.00 51.59 170 ASN A C 1
ATOM 1287 O O . ASN A 1 170 ? -6.504 -12.397 -31.168 1.00 51.59 170 ASN A O 1
ATOM 1291 N N . PRO A 1 171 ? -5.071 -12.700 -32.861 1.00 51.69 171 PRO A N 1
ATOM 1292 C CA . PRO A 1 171 ? -5.112 -11.314 -33.207 1.00 51.69 171 PRO A CA 1
ATOM 1293 C C . PRO A 1 171 ? -6.370 -11.184 -34.047 1.00 51.69 171 PRO A C 1
ATOM 1295 O O . PRO A 1 171 ? -6.349 -11.405 -35.257 1.00 51.69 171 PRO A O 1
ATOM 1298 N N . GLU A 1 172 ? -7.448 -10.681 -33.457 1.00 49.53 172 GLU A N 1
ATOM 1299 C CA . GLU A 1 172 ? -8.549 -10.088 -34.226 1.00 49.53 172 GLU A CA 1
ATOM 1300 C C . GLU A 1 172 ? -8.087 -8.860 -35.066 1.00 49.53 172 GLU A C 1
ATOM 1302 O O . GLU A 1 172 ? -8.892 -8.090 -35.582 1.00 49.53 172 GLU A O 1
ATOM 1307 N N . ARG A 1 173 ? -6.776 -8.687 -35.321 1.00 51.47 173 ARG A N 1
ATOM 1308 C CA . ARG A 1 173 ? -6.216 -7.859 -36.407 1.00 51.47 173 ARG A CA 1
ATOM 1309 C C . ARG A 1 173 ? -6.620 -8.332 -37.806 1.00 51.47 173 ARG A C 1
ATOM 1311 O O . ARG A 1 173 ? -6.385 -7.604 -38.773 1.00 51.47 173 ARG A O 1
ATOM 1318 N N . GLY A 1 174 ? -7.239 -9.504 -37.946 1.00 50.34 174 GLY A N 1
ATOM 1319 C CA . GLY A 1 174 ? -7.750 -9.981 -39.232 1.00 50.34 174 GLY A CA 1
ATOM 1320 C C . GLY A 1 174 ? -8.883 -9.115 -39.799 1.00 50.34 174 GLY A C 1
ATOM 1321 O O . GLY A 1 174 ? -8.927 -8.880 -41.006 1.00 50.34 174 GLY A O 1
ATOM 1322 N N . MET A 1 175 ? -9.775 -8.568 -38.964 1.00 55.28 175 MET A N 1
ATOM 1323 C CA . MET A 1 175 ? -10.975 -7.884 -39.472 1.00 55.28 175 MET A CA 1
ATOM 1324 C C . MET A 1 175 ? -10.690 -6.484 -40.036 1.00 55.28 175 MET A C 1
ATOM 1326 O O . MET A 1 175 ? -11.273 -6.114 -41.055 1.00 55.28 175 MET A O 1
ATOM 1330 N N . MET A 1 176 ? -9.778 -5.713 -39.432 1.00 56.62 176 MET A N 1
ATOM 1331 C CA . MET A 1 176 ? -9.437 -4.368 -39.927 1.00 56.62 176 MET A CA 1
ATOM 1332 C C . MET A 1 176 ? -8.584 -4.416 -41.200 1.00 56.62 176 MET A C 1
ATOM 1334 O O . MET A 1 176 ? -8.882 -3.702 -42.155 1.00 56.62 176 MET A O 1
ATOM 1338 N N . THR A 1 177 ? -7.589 -5.306 -41.266 1.00 60.22 177 THR A N 1
ATOM 1339 C CA . THR A 1 177 ? -6.711 -5.441 -42.442 1.00 60.22 177 THR A CA 1
ATOM 1340 C C . THR A 1 177 ? -7.479 -5.949 -43.667 1.00 60.22 177 THR A C 1
ATOM 1342 O O . THR A 1 177 ? -7.305 -5.429 -44.768 1.00 60.22 177 THR A O 1
ATOM 1345 N N . THR A 1 178 ? -8.400 -6.902 -43.473 1.00 63.69 178 THR A N 1
ATOM 1346 C CA . THR A 1 178 ? -9.232 -7.444 -44.563 1.00 63.69 178 THR A CA 1
ATOM 1347 C C . THR A 1 178 ? -10.207 -6.398 -45.105 1.00 63.69 178 THR A C 1
ATOM 1349 O O . THR A 1 178 ? -10.359 -6.267 -46.318 1.00 63.69 178 THR A O 1
ATOM 1352 N N . ARG A 1 179 ? -10.825 -5.589 -44.230 1.00 65.81 179 ARG A N 1
ATOM 1353 C CA . ARG A 1 179 ? -11.690 -4.473 -44.651 1.00 65.81 179 ARG A CA 1
ATOM 1354 C C . ARG A 1 179 ? -10.906 -3.396 -45.400 1.00 65.81 179 ARG A C 1
ATOM 1356 O O . ARG A 1 179 ? -11.393 -2.896 -46.408 1.00 65.81 179 ARG A O 1
ATOM 1363 N N . PHE A 1 180 ? -9.690 -3.078 -44.954 1.00 71.19 180 PHE A N 1
ATOM 1364 C CA . PHE A 1 180 ? -8.842 -2.082 -45.612 1.00 71.19 180 PHE A CA 1
ATOM 1365 C C . PHE A 1 180 ? -8.409 -2.529 -47.017 1.00 71.19 180 PHE A C 1
ATOM 1367 O O . PHE A 1 180 ? -8.519 -1.758 -47.969 1.00 71.19 180 PHE A O 1
ATOM 1374 N N . LEU A 1 181 ? -7.999 -3.793 -47.175 1.00 73.56 181 LEU A N 1
ATOM 1375 C CA . LEU A 1 181 ? -7.659 -4.372 -48.482 1.00 73.56 181 LEU A CA 1
ATOM 1376 C C . LEU A 1 181 ? -8.860 -4.409 -49.433 1.00 73.56 181 LEU A C 1
ATOM 1378 O O . LEU A 1 181 ? -8.714 -4.120 -50.619 1.00 73.56 181 LEU A O 1
ATOM 1382 N N . LEU A 1 182 ? -10.051 -4.714 -48.916 1.00 77.62 182 LEU A N 1
ATOM 1383 C CA . LEU A 1 182 ? -11.274 -4.759 -49.714 1.00 77.62 182 LEU A CA 1
ATOM 1384 C C . LEU A 1 182 ? -11.693 -3.363 -50.202 1.00 77.62 182 LEU A C 1
ATOM 1386 O O . LEU A 1 182 ? -12.044 -3.206 -51.370 1.00 77.62 182 LEU A O 1
ATOM 1390 N N . VAL A 1 183 ? -11.583 -2.336 -49.352 1.00 78.88 183 VAL A N 1
ATOM 1391 C CA . VAL A 1 183 ? -11.813 -0.935 -49.754 1.00 78.88 183 VAL A CA 1
ATOM 1392 C C . VAL A 1 183 ? -10.809 -0.501 -50.825 1.00 78.88 183 VAL A C 1
ATOM 1394 O O . VAL A 1 183 ? -11.204 0.109 -51.819 1.00 78.88 183 VAL A O 1
ATOM 1397 N N . LEU A 1 184 ? -9.531 -0.858 -50.669 1.00 81.00 184 LEU A N 1
ATOM 1398 C CA . LEU A 1 184 ? -8.492 -0.529 -51.646 1.00 81.00 184 LEU A CA 1
ATOM 1399 C C . LEU A 1 184 ? -8.749 -1.202 -53.006 1.00 81.00 184 LEU A C 1
ATOM 1401 O O . LEU A 1 184 ? -8.608 -0.565 -54.048 1.00 81.00 184 LEU A O 1
ATOM 1405 N N . ALA A 1 185 ? -9.173 -2.469 -53.001 1.00 83.88 185 ALA A N 1
ATOM 1406 C CA . ALA A 1 185 ? -9.498 -3.214 -54.215 1.00 83.88 185 ALA A CA 1
ATOM 1407 C C . ALA A 1 185 ? -10.706 -2.616 -54.955 1.00 83.88 185 ALA A C 1
ATOM 1409 O O . ALA A 1 185 ? -10.657 -2.454 -56.174 1.00 83.88 185 ALA A O 1
ATOM 1410 N N . ILE A 1 186 ? -11.763 -2.229 -54.232 1.00 84.50 186 ILE A N 1
ATOM 1411 C CA . ILE A 1 186 ? -12.931 -1.564 -54.831 1.00 84.50 186 ILE A CA 1
ATOM 1412 C C . ILE A 1 186 ? -12.526 -0.218 -55.438 1.00 84.50 186 ILE A C 1
ATOM 1414 O O . ILE A 1 186 ? -12.884 0.066 -56.579 1.00 84.50 186 ILE A O 1
ATOM 1418 N N . ALA A 1 187 ? -11.743 0.589 -54.718 1.00 82.44 187 ALA A N 1
ATOM 1419 C CA . ALA A 1 187 ? -11.263 1.871 -55.228 1.00 82.44 187 ALA A CA 1
ATOM 1420 C C . ALA A 1 187 ? -10.432 1.702 -56.513 1.00 82.44 187 ALA A C 1
ATOM 1422 O O . ALA A 1 187 ? -10.624 2.451 -57.470 1.00 82.44 187 ALA A O 1
ATOM 1423 N N . LEU A 1 188 ? -9.569 0.682 -56.575 1.00 85.69 188 LEU A N 1
ATOM 1424 C CA . LEU A 1 188 ? -8.777 0.370 -57.766 1.00 85.69 188 LEU A CA 1
ATOM 1425 C C . LEU A 1 188 ? -9.660 -0.028 -58.960 1.00 85.69 188 LEU A C 1
ATOM 1427 O O . LEU A 1 188 ? -9.426 0.443 -60.070 1.00 85.69 188 LEU A O 1
ATOM 1431 N N . ILE A 1 189 ? -10.688 -0.856 -58.740 1.00 86.50 189 ILE A N 1
ATOM 1432 C CA . ILE A 1 189 ? -11.638 -1.259 -59.790 1.00 86.50 189 ILE A CA 1
ATOM 1433 C C . ILE A 1 189 ? -12.388 -0.043 -60.337 1.00 86.50 189 ILE A C 1
ATOM 1435 O O . ILE A 1 189 ? -12.540 0.076 -61.549 1.00 86.50 189 ILE A O 1
ATOM 1439 N N . VAL A 1 190 ? -12.823 0.875 -59.470 1.00 82.56 190 VAL A N 1
ATOM 1440 C CA . VAL A 1 190 ? -13.505 2.105 -59.898 1.00 82.56 190 VAL A CA 1
ATOM 1441 C C . VAL A 1 190 ? -12.570 2.977 -60.737 1.00 82.56 190 VAL A C 1
ATOM 1443 O O . VAL A 1 190 ? -12.963 3.422 -61.811 1.00 82.56 190 VAL A O 1
ATOM 1446 N N . VAL A 1 191 ? -11.324 3.178 -60.299 1.00 79.50 191 VAL A N 1
ATOM 1447 C CA . VAL A 1 191 ? -10.338 3.971 -61.053 1.00 79.50 191 VAL A CA 1
ATOM 1448 C C . VAL A 1 191 ? -10.035 3.333 -62.409 1.00 79.50 191 VAL A C 1
ATOM 1450 O O . VAL A 1 191 ? -10.088 4.020 -63.425 1.00 79.50 191 VAL A O 1
ATOM 1453 N N . LEU A 1 192 ? -9.776 2.024 -62.454 1.00 80.75 192 LEU A N 1
ATOM 1454 C CA . LEU A 1 192 ? -9.521 1.311 -63.709 1.00 80.75 192 LEU A CA 1
ATOM 1455 C C . LEU A 1 192 ? -10.742 1.325 -64.633 1.00 80.75 192 LEU A C 1
ATOM 1457 O O . LEU A 1 192 ? -10.588 1.519 -65.835 1.00 80.75 192 LEU A O 1
ATOM 1461 N N . GLY A 1 193 ? -11.946 1.171 -64.079 1.00 77.06 193 GLY A N 1
ATOM 1462 C CA . GLY A 1 193 ? -13.197 1.248 -64.825 1.00 77.06 193 GLY A CA 1
ATOM 1463 C C . GLY A 1 193 ? -13.403 2.616 -65.469 1.00 77.06 193 GLY A C 1
ATOM 1464 O O . GLY A 1 193 ? -13.761 2.674 -66.637 1.00 77.06 193 GLY A O 1
ATOM 1465 N N . VAL A 1 194 ? -13.116 3.707 -64.752 1.00 75.38 194 VAL A N 1
ATOM 1466 C CA . VAL A 1 194 ? -13.201 5.075 -65.295 1.00 75.38 194 VAL A CA 1
ATOM 1467 C C . VAL A 1 194 ? -12.135 5.324 -66.364 1.00 75.38 194 VAL A C 1
ATOM 1469 O O . VAL A 1 194 ? -12.439 5.933 -67.383 1.00 75.38 194 VAL A O 1
ATOM 1472 N N . VAL A 1 195 ? -10.909 4.830 -66.172 1.00 72.25 195 VAL A N 1
ATOM 1473 C CA . VAL A 1 195 ? -9.814 4.991 -67.147 1.00 72.25 195 VAL A CA 1
ATOM 1474 C C . VAL A 1 195 ? -10.070 4.213 -68.442 1.00 72.25 195 VAL A C 1
ATOM 1476 O O . VAL A 1 195 ? -9.671 4.678 -69.499 1.00 72.25 195 VAL A O 1
ATOM 1479 N N . PHE A 1 196 ? -10.736 3.056 -68.382 1.00 66.38 196 PHE A N 1
ATOM 1480 C CA . PHE A 1 196 ? -11.064 2.253 -69.570 1.00 66.38 196 PHE A CA 1
ATOM 1481 C C . PHE A 1 196 ? -12.385 2.643 -70.261 1.00 66.38 196 PHE A C 1
ATOM 1483 O O . PHE A 1 196 ? -12.651 2.155 -71.358 1.00 66.38 196 PHE A O 1
ATOM 1490 N N . LEU A 1 197 ? -13.220 3.481 -69.633 1.00 56.38 197 LEU A N 1
ATOM 1491 C CA . LEU A 1 197 ? -14.466 4.023 -70.208 1.00 56.38 197 LEU A CA 1
ATOM 1492 C C . LEU A 1 197 ? -14.316 5.445 -70.785 1.00 56.38 197 LEU A C 1
ATOM 1494 O O . LEU A 1 197 ? -15.293 5.974 -71.319 1.00 56.38 197 LEU A O 1
ATOM 1498 N N . LEU A 1 198 ? -13.126 6.043 -70.670 1.00 49.19 198 LEU A N 1
ATOM 1499 C CA . LEU A 1 198 ? -12.692 7.284 -71.328 1.00 49.19 198 LEU A CA 1
ATOM 1500 C C . LEU A 1 198 ? -11.922 6.962 -72.614 1.00 49.19 198 LEU A C 1
ATOM 1502 O O . LEU A 1 198 ? -12.103 7.723 -73.591 1.00 49.19 198 LEU A O 1
#

Sequence (198 aa):
MTWTLALTATPLGLGAAKIGAAGTPEITGFFPEVDRAVRLSSEGEENRAPDRAVLIVETDLKPHELKWYLGELIIAGIPGHKVQVRTDVEVLSTAEGEQATLVEYPVEAPKKNFFGAQPDPVPTPVTVTFPTAGEKSYERVDVAKLALEHPSTESLVSVPEPTDTPQELNPERGMMTTRFLLVLAIALIVVLGVVFLL